Protein AF-0000000078971387 (afdb_homodimer)

pLDDT: mean 89.37, std 12.26, range [44.34, 98.5]

Structure (mmCIF, N/CA/C/O backbone):
data_AF-0000000078971387-model_v1
#
loop_
_entity.id
_entity.type
_entity.pdbx_description
1 polymer 'Uncharacterized protein'
#
loop_
_atom_site.group_PDB
_atom_site.id
_atom_site.type_symbol
_atom_site.label_atom_id
_atom_site.label_alt_id
_atom_site.label_comp_id
_atom_site.label_asym_id
_atom_site.label_entity_id
_atom_site.label_seq_id
_atom_site.pdbx_PDB_ins_code
_atom_site.Cartn_x
_atom_site.Cartn_y
_atom_site.Cartn_z
_atom_site.occupancy
_atom_site.B_iso_or_equiv
_atom_site.auth_seq_id
_atom_site.auth_comp_id
_atom_site.auth_asym_id
_atom_si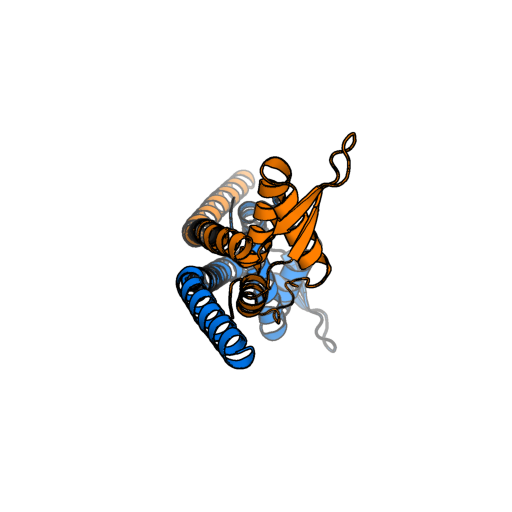te.auth_atom_id
_atom_site.pdbx_PDB_model_num
ATOM 1 N N . MET A 1 1 ? 6.883 -10.297 6.973 1 44.88 1 MET A N 1
ATOM 2 C CA . MET A 1 1 ? 5.781 -10.766 6.141 1 44.88 1 MET A CA 1
ATOM 3 C C . MET A 1 1 ? 5.605 -9.867 4.918 1 44.88 1 MET A C 1
ATOM 5 O O . MET A 1 1 ? 5.848 -8.664 4.984 1 44.88 1 MET A O 1
ATOM 9 N N . SER A 1 2 ? 5.648 -10.336 3.574 1 58.53 2 SER A N 1
ATOM 10 C CA . SER A 1 2 ? 5.645 -9.758 2.234 1 58.53 2 SER A CA 1
ATOM 11 C C . SER A 1 2 ? 4.484 -8.789 2.053 1 58.53 2 SER A C 1
ATOM 13 O O . SER A 1 2 ? 3.564 -8.75 2.875 1 58.53 2 SER A O 1
ATOM 15 N N . ALA A 1 3 ? 4.68 -7.828 1.188 1 72.56 3 ALA A N 1
ATOM 16 C CA . ALA A 1 3 ? 3.855 -6.766 0.617 1 72.56 3 ALA A CA 1
ATOM 17 C C . ALA A 1 3 ? 2.623 -7.34 -0.074 1 72.56 3 ALA A C 1
ATOM 19 O O . ALA A 1 3 ? 2.588 -7.457 -1.302 1 72.56 3 ALA A O 1
ATOM 20 N N . PRO A 1 4 ? 1.679 -7.848 0.88 1 86.94 4 PRO A N 1
ATOM 21 C CA . PRO A 1 4 ? 0.501 -8.469 0.268 1 86.94 4 PRO A CA 1
ATOM 22 C C . PRO A 1 4 ? -0.172 -7.562 -0.763 1 86.94 4 PRO A C 1
ATOM 24 O O . PRO A 1 4 ? -0.767 -8.055 -1.726 1 86.94 4 PRO A O 1
ATOM 27 N N . LYS A 1 5 ? 0.019 -6.328 -0.578 1 88.31 5 LYS A N 1
ATOM 28 C CA . LYS A 1 5 ? -0.627 -5.406 -1.508 1 88.31 5 LYS A CA 1
ATOM 29 C C . LYS A 1 5 ? -0.087 -5.59 -2.924 1 88.31 5 LYS A C 1
ATOM 31 O O . LYS A 1 5 ? -0.856 -5.637 -3.887 1 88.31 5 LYS A O 1
ATOM 36 N N . ALA A 1 6 ? 1.262 -5.66 -3.055 1 94.06 6 ALA A N 1
ATOM 37 C CA . ALA A 1 6 ? 1.873 -5.848 -4.367 1 94.06 6 ALA A CA 1
ATOM 38 C C . ALA A 1 6 ? 1.435 -7.168 -4.996 1 94.06 6 ALA A C 1
ATOM 40 O O . ALA A 1 6 ? 1.208 -7.242 -6.207 1 94.06 6 ALA A O 1
ATOM 41 N N . THR A 1 7 ? 1.271 -8.195 -4.227 1 95.69 7 THR A N 1
ATOM 42 C CA . THR A 1 7 ? 0.865 -9.508 -4.719 1 95.69 7 THR A CA 1
ATOM 43 C C . THR A 1 7 ? -0.578 -9.477 -5.211 1 95.69 7 THR A C 1
ATOM 45 O O . THR A 1 7 ? -0.877 -9.984 -6.297 1 95.69 7 THR A O 1
ATOM 48 N N . ILE A 1 8 ? -1.467 -8.852 -4.461 1 95 8 ILE A N 1
ATOM 49 C CA . ILE A 1 8 ? -2.871 -8.773 -4.848 1 95 8 ILE A CA 1
ATOM 50 C C . ILE A 1 8 ? -3.012 -7.977 -6.141 1 95 8 ILE A C 1
ATOM 52 O O . ILE A 1 8 ? -3.752 -8.367 -7.043 1 95 8 ILE A O 1
ATOM 56 N N . LYS A 1 9 ? -2.289 -6.898 -6.176 1 95.25 9 LYS A N 1
ATOM 57 C CA . LYS A 1 9 ? -2.297 -6.125 -7.414 1 95.25 9 LYS A CA 1
ATOM 58 C C . LYS A 1 9 ? -1.772 -6.953 -8.586 1 95.25 9 LYS A C 1
ATOM 60 O O . LYS A 1 9 ? -2.305 -6.879 -9.695 1 95.25 9 LYS A O 1
ATOM 65 N N . ALA A 1 10 ? -0.765 -7.707 -8.375 1 97.81 10 ALA A N 1
ATOM 66 C CA . ALA A 1 10 ? -0.197 -8.562 -9.414 1 97.81 10 ALA A CA 1
ATOM 67 C C . ALA A 1 10 ? -1.201 -9.625 -9.859 1 97.81 10 ALA A C 1
ATOM 69 O O . ALA A 1 10 ? -1.323 -9.906 -11.055 1 97.81 10 ALA A O 1
ATOM 70 N N . ILE A 1 11 ? -1.922 -10.203 -8.914 1 97.75 11 ILE A N 1
ATOM 71 C CA . ILE A 1 11 ? -2.922 -11.219 -9.227 1 97.75 11 ILE A CA 1
ATOM 72 C C . ILE A 1 11 ? -4.012 -10.609 -10.109 1 97.75 11 ILE A C 1
ATOM 74 O O . ILE A 1 11 ? -4.359 -11.172 -11.148 1 97.75 11 ILE A O 1
ATOM 78 N N . LYS A 1 12 ? -4.484 -9.469 -9.734 1 97.38 12 LYS A N 1
ATOM 79 C CA . LYS A 1 12 ? -5.555 -8.82 -10.484 1 97.38 12 LYS A CA 1
ATOM 80 C C . LYS A 1 12 ? -5.086 -8.43 -11.883 1 97.38 12 LYS A C 1
ATOM 82 O O . LYS A 1 12 ? -5.824 -8.586 -12.859 1 97.38 12 LYS A O 1
ATOM 87 N N . THR A 1 13 ? -3.906 -7.891 -11.992 1 98.19 13 THR A N 1
ATOM 88 C CA . THR A 1 13 ? -3.338 -7.539 -13.289 1 98.19 13 THR A CA 1
ATOM 89 C C . THR A 1 13 ? -3.158 -8.781 -14.156 1 98.19 13 THR A C 1
ATOM 91 O O . THR A 1 13 ? -3.445 -8.758 -15.352 1 98.19 13 THR A O 1
ATOM 94 N N . THR A 1 14 ? -2.67 -9.891 -13.562 1 98.44 14 THR A N 1
ATOM 95 C CA . THR A 1 14 ? -2.514 -11.148 -14.273 1 98.44 14 THR A CA 1
ATOM 96 C C . THR A 1 14 ? -3.859 -11.648 -14.789 1 98.44 14 THR A C 1
ATOM 98 O O . THR A 1 14 ? -3.971 -12.062 -15.945 1 98.44 14 THR A O 1
ATOM 101 N N . LEU A 1 15 ? -4.898 -11.555 -13.961 1 98.31 15 LEU A N 1
ATOM 102 C CA . LEU A 1 15 ? -6.242 -11.953 -14.367 1 98.31 15 LEU A CA 1
ATOM 103 C C . LEU A 1 15 ? -6.711 -11.133 -15.57 1 98.31 15 LEU A C 1
ATOM 105 O O . LEU A 1 15 ? -7.23 -11.688 -16.531 1 98.31 15 LEU A O 1
ATOM 109 N N . ASN A 1 16 ? -6.469 -9.891 -15.5 1 97.88 16 ASN A N 1
ATOM 110 C CA . ASN A 1 16 ? -6.875 -9.016 -16.594 1 97.88 16 ASN A CA 1
ATOM 111 C C . ASN A 1 16 ? -6.133 -9.352 -17.875 1 97.88 16 ASN A C 1
ATOM 113 O O . ASN A 1 16 ? -6.746 -9.438 -18.953 1 97.88 16 ASN A O 1
ATOM 117 N N . TYR A 1 17 ? -4.812 -9.547 -17.75 1 97.44 17 TYR A N 1
ATOM 118 C CA . TYR A 1 17 ? -3.994 -9.891 -18.906 1 97.44 17 TYR A CA 1
ATOM 119 C C . TYR A 1 17 ? -4.418 -11.227 -19.5 1 97.44 17 TYR A C 1
ATOM 121 O O . TYR A 1 17 ? -4.594 -11.352 -20.703 1 97.44 17 TYR A O 1
ATOM 129 N N . LEU A 1 18 ? -4.676 -12.227 -18.719 1 96.5 18 LEU A N 1
ATOM 130 C CA . LEU A 1 18 ? -5.012 -13.578 -19.156 1 96.5 18 LEU A CA 1
ATOM 131 C C . LEU A 1 18 ? -6.406 -13.609 -19.781 1 96.5 18 LEU A C 1
ATOM 133 O O . LEU A 1 18 ? -6.676 -14.422 -20.672 1 96.5 18 LEU A O 1
ATOM 137 N N . SER A 1 19 ? -7.324 -12.766 -19.25 1 96.12 19 SER A N 1
ATOM 138 C CA . SER A 1 19 ? -8.672 -12.727 -19.812 1 96.12 19 SER A CA 1
ATOM 139 C C . SER A 1 19 ? -8.648 -12.406 -21.297 1 96.12 19 SER A C 1
ATOM 141 O O . SER A 1 19 ? -9.555 -12.805 -22.031 1 96.12 19 SER A O 1
ATOM 143 N N . GLU A 1 20 ? -7.602 -11.727 -21.75 1 94.69 20 GLU A N 1
ATOM 144 C CA . GLU A 1 20 ? -7.473 -11.32 -23.141 1 94.69 20 GLU A CA 1
ATOM 145 C C . GLU A 1 20 ? -6.586 -12.289 -23.922 1 94.69 20 GLU A C 1
ATOM 147 O O . GLU A 1 20 ? -6.793 -12.508 -25.109 1 94.69 20 GLU A O 1
ATOM 152 N N . THR A 1 21 ? -5.605 -12.898 -23.312 1 95.12 21 THR A N 1
ATOM 153 C CA . THR A 1 21 ? -4.543 -13.57 -24.047 1 95.12 21 THR A CA 1
ATOM 154 C C . THR A 1 21 ? -4.648 -15.086 -23.891 1 95.12 21 THR A C 1
ATOM 156 O O . THR A 1 21 ? -4.16 -15.836 -24.734 1 95.12 21 THR A O 1
ATOM 159 N N . ASN A 1 22 ? -5.242 -15.531 -22.734 1 93.31 22 ASN A N 1
ATOM 160 C CA . ASN A 1 22 ? -5.301 -16.969 -22.453 1 93.31 22 ASN A CA 1
ATOM 161 C C . ASN A 1 22 ? -6.484 -17.312 -21.547 1 93.31 22 ASN A C 1
ATOM 163 O O . ASN A 1 22 ? -6.34 -17.391 -20.328 1 93.31 22 ASN A O 1
ATOM 167 N N . GLY A 1 23 ? -7.547 -17.641 -22.141 1 92 23 GLY A N 1
ATOM 168 C CA . GLY A 1 23 ? -8.789 -17.906 -21.438 1 92 23 GLY A CA 1
ATOM 169 C C . GLY A 1 23 ? -8.688 -19.062 -20.453 1 92 23 GLY A C 1
ATOM 170 O O . GLY A 1 23 ? -9.25 -19.016 -19.359 1 92 23 GLY A O 1
ATOM 171 N N . GLU A 1 24 ? -8.008 -20.094 -20.828 1 91.44 24 GLU A N 1
ATOM 172 C CA . GLU A 1 24 ? -7.867 -21.266 -19.984 1 91.44 24 GLU A CA 1
ATOM 173 C C . GLU A 1 24 ? -7.164 -20.922 -18.672 1 91.44 24 GLU A C 1
ATOM 175 O O . GLU A 1 24 ? -7.656 -21.25 -17.594 1 91.44 24 GLU A O 1
ATOM 180 N N . LEU A 1 25 ? -6.008 -20.234 -18.812 1 94.62 25 LEU A N 1
ATOM 181 C CA . LEU A 1 25 ? -5.27 -19.844 -17.609 1 94.62 25 LEU A CA 1
ATOM 182 C C . LEU A 1 25 ? -6.055 -18.812 -16.812 1 94.62 25 LEU A C 1
ATOM 184 O O . LEU A 1 25 ? -5.98 -18.797 -15.578 1 94.62 25 LEU A O 1
ATOM 188 N N . HIS A 1 26 ? -6.812 -17.984 -17.562 1 96 26 HIS A N 1
ATOM 189 C CA . HIS A 1 26 ? -7.664 -17.031 -16.859 1 96 26 HIS A CA 1
ATOM 190 C C . HIS A 1 26 ? -8.672 -17.734 -15.961 1 96 26 HIS A C 1
ATOM 192 O O . HIS A 1 26 ? -8.805 -17.406 -14.781 1 96 26 HIS A O 1
ATOM 198 N N . PHE A 1 27 ? -9.312 -18.719 -16.516 1 93.38 27 PHE A N 1
ATOM 199 C CA . PHE A 1 27 ? -10.328 -19.438 -15.773 1 93.38 27 PHE A CA 1
ATOM 200 C C . PHE A 1 27 ? -9.711 -20.203 -14.609 1 93.38 27 PHE A C 1
ATOM 202 O O . PHE A 1 27 ? -10.258 -20.219 -13.508 1 93.38 27 PHE A O 1
ATOM 209 N N . PHE A 1 28 ? -8.617 -20.844 -14.852 1 95.69 28 PHE A N 1
ATOM 210 C CA . PHE A 1 28 ? -7.918 -21.562 -13.797 1 95.69 28 PHE A CA 1
ATOM 211 C C . PHE A 1 28 ? -7.609 -20.656 -12.617 1 95.69 28 PHE A C 1
ATOM 213 O O . PHE A 1 28 ? -7.965 -20.953 -11.477 1 95.69 28 PHE A O 1
ATOM 220 N N . LEU A 1 29 ? -6.926 -19.5 -12.922 1 97.25 29 LEU A N 1
ATOM 221 C CA . LEU A 1 29 ? -6.531 -18.578 -11.859 1 97.25 29 LEU A CA 1
ATOM 222 C C . LEU A 1 29 ? -7.758 -17.969 -11.172 1 97.25 29 LEU A C 1
ATOM 224 O O . LEU A 1 29 ? -7.77 -17.797 -9.953 1 97.25 29 LEU A O 1
ATOM 228 N N . HIS A 1 30 ? -8.734 -17.609 -11.984 1 96.44 30 HIS A N 1
ATOM 229 C CA . HIS A 1 30 ? -9.953 -17.031 -11.438 1 96.44 30 HIS A CA 1
ATOM 230 C C . HIS A 1 30 ? -10.594 -17.969 -10.406 1 96.44 30 HIS A C 1
ATOM 232 O O . HIS A 1 30 ? -10.953 -17.531 -9.312 1 96.44 30 HIS A O 1
ATOM 238 N N . ASN A 1 31 ? -10.719 -19.219 -10.758 1 95 31 ASN A N 1
ATOM 239 C CA . ASN A 1 31 ? -11.297 -20.188 -9.844 1 95 31 ASN A CA 1
ATOM 240 C C . ASN A 1 31 ? -10.422 -20.391 -8.609 1 95 31 ASN A C 1
ATOM 242 O O . ASN A 1 31 ? -10.93 -20.469 -7.492 1 95 31 ASN A O 1
ATOM 246 N N . TYR A 1 32 ? -9.141 -20.516 -8.844 1 96.62 32 TYR A N 1
ATOM 247 C CA . TYR A 1 32 ? -8.227 -20.703 -7.723 1 96.62 32 TYR A CA 1
ATOM 248 C C . TYR A 1 32 ? -8.344 -19.531 -6.738 1 96.62 32 TYR A C 1
ATOM 250 O O . TYR A 1 32 ? -8.383 -19.75 -5.523 1 96.62 32 TYR A O 1
ATOM 258 N N . TRP A 1 33 ? -8.391 -18.312 -7.277 1 96 33 TRP A N 1
ATOM 259 C CA . TRP A 1 33 ? -8.484 -17.109 -6.465 1 96 33 TRP A CA 1
ATOM 260 C C . TRP A 1 33 ? -9.805 -17.062 -5.699 1 96 33 TRP A C 1
ATOM 262 O O . TRP A 1 33 ? -9.828 -16.719 -4.52 1 96 33 TRP A O 1
ATOM 272 N N . ALA A 1 34 ? -10.883 -17.422 -6.301 1 95.88 34 ALA A N 1
ATOM 273 C CA . ALA A 1 34 ? -12.203 -17.453 -5.676 1 95.88 34 ALA A CA 1
ATOM 274 C C . ALA A 1 34 ? -12.227 -18.438 -4.512 1 95.88 34 ALA A C 1
ATOM 276 O O . ALA A 1 34 ? -12.828 -18.156 -3.469 1 95.88 34 ALA A O 1
ATOM 277 N N . GLU A 1 35 ? -11.562 -19.562 -4.66 1 95.38 35 GLU A N 1
ATOM 278 C CA . GLU A 1 35 ? -11.578 -20.625 -3.662 1 95.38 35 GLU A CA 1
ATOM 279 C C . GLU A 1 35 ? -10.555 -20.359 -2.559 1 95.38 35 GLU A C 1
ATOM 281 O O . GLU A 1 35 ? -10.695 -20.859 -1.445 1 95.38 35 GLU A O 1
ATOM 286 N N . ASN A 1 36 ? -9.477 -19.609 -2.91 1 93.88 36 ASN A N 1
ATOM 287 C CA . ASN A 1 36 ? -8.398 -19.312 -1.972 1 93.88 36 ASN A CA 1
ATOM 288 C C . ASN A 1 36 ? -8.102 -17.812 -1.905 1 93.88 36 ASN A C 1
ATOM 290 O O . ASN A 1 36 ? -7.004 -17.391 -2.256 1 93.88 36 ASN A O 1
ATOM 294 N N . PRO A 1 37 ? -8.969 -17 -1.385 1 91.81 37 PRO A N 1
ATOM 295 C CA . PRO A 1 37 ? -8.766 -15.555 -1.417 1 91.81 37 PRO A CA 1
ATOM 296 C C . PRO A 1 37 ? -7.637 -15.094 -0.503 1 91.81 37 PRO A C 1
ATOM 298 O O . PRO A 1 37 ? -7.445 -15.656 0.579 1 91.81 37 PRO A O 1
ATOM 301 N N . LEU A 1 38 ? -6.859 -14.141 -1.025 1 88.44 38 LEU A N 1
ATOM 302 C CA . LEU A 1 38 ? -5.871 -13.445 -0.206 1 88.44 38 LEU A CA 1
ATOM 303 C C . LEU A 1 38 ? -6.473 -12.18 0.411 1 88.44 38 LEU A C 1
ATOM 305 O O . LEU A 1 38 ? -6.984 -11.32 -0.304 1 88.44 38 LEU A O 1
ATOM 309 N N . VAL A 1 39 ? -6.492 -12.094 1.716 1 76.94 39 VAL A N 1
ATOM 310 C CA . VAL A 1 39 ? -7.082 -10.922 2.359 1 76.94 39 VAL A CA 1
ATOM 311 C C . VAL A 1 39 ? -5.98 -10.023 2.906 1 76.94 39 VAL A C 1
ATOM 313 O O . VAL A 1 39 ? -4.941 -10.508 3.359 1 76.94 39 VAL A O 1
ATOM 316 N N . MET A 1 40 ? -6.129 -8.688 2.742 1 70.44 40 MET A N 1
ATOM 317 C CA . MET A 1 40 ? -5.168 -7.664 3.141 1 70.44 40 MET A CA 1
ATOM 318 C C . MET A 1 40 ? -5.07 -7.57 4.66 1 70.44 40 MET A C 1
ATOM 320 O O . MET A 1 40 ? -4.234 -6.836 5.188 1 70.44 40 MET A O 1
ATOM 324 N N . ASP A 1 41 ? -5.898 -8.266 5.348 1 56.94 41 ASP A N 1
ATOM 325 C CA . ASP A 1 41 ? -5.996 -7.965 6.773 1 56.94 41 ASP A CA 1
ATOM 326 C C . ASP A 1 41 ? -4.754 -8.438 7.523 1 56.94 41 ASP A C 1
ATOM 328 O O . ASP A 1 41 ? -4.703 -8.367 8.75 1 56.94 41 ASP A O 1
ATOM 332 N N . GLY A 1 42 ? -3.637 -8.609 6.957 1 58.47 42 GLY A N 1
ATOM 333 C CA . GLY A 1 42 ? -2.402 -8.758 7.715 1 58.47 42 GLY A CA 1
ATOM 334 C C . GLY A 1 42 ? -1.946 -10.195 7.832 1 58.47 42 GLY A C 1
ATOM 335 O O . GLY A 1 42 ? -0.785 -10.461 8.148 1 58.47 42 GLY A O 1
ATOM 336 N N . ASN A 1 43 ? -2.895 -11.109 7.875 1 55.72 43 ASN A N 1
ATOM 337 C CA . ASN A 1 43 ? -2.412 -12.453 8.18 1 55.72 43 ASN A CA 1
ATOM 338 C C . ASN A 1 43 ? -2.121 -13.242 6.906 1 55.72 43 ASN A C 1
ATOM 340 O O . ASN A 1 43 ? -1.697 -14.398 6.969 1 55.72 43 ASN A O 1
ATOM 344 N N . ALA A 1 44 ? -2.332 -12.461 5.898 1 65.88 44 ALA A N 1
ATOM 345 C CA . ALA A 1 44 ? -2.195 -13.289 4.707 1 65.88 44 ALA A CA 1
ATOM 346 C C . ALA A 1 44 ? -0.726 -13.523 4.367 1 65.88 44 ALA A C 1
ATOM 348 O O . ALA A 1 44 ? 0.068 -12.578 4.34 1 65.88 44 ALA A O 1
ATOM 349 N N . ASP A 1 45 ? -0.378 -14.75 4.352 1 88.12 45 ASP A N 1
ATOM 350 C CA . ASP A 1 45 ? 0.946 -15.133 3.871 1 88.12 45 ASP A CA 1
ATOM 351 C C . ASP A 1 45 ? 0.948 -15.32 2.355 1 88.12 45 ASP A C 1
ATOM 353 O O . ASP A 1 45 ? 0.711 -16.422 1.858 1 88.12 45 ASP A O 1
ATOM 357 N N . ALA A 1 46 ? 1.234 -14.188 1.702 1 93.94 46 ALA A N 1
ATOM 358 C CA . ALA A 1 46 ? 1.211 -14.156 0.242 1 93.94 46 ALA A CA 1
ATOM 359 C C . ALA A 1 46 ? 2.203 -15.156 -0.343 1 93.94 46 ALA A C 1
ATOM 361 O O . ALA A 1 46 ? 1.945 -15.758 -1.39 1 93.94 46 ALA A O 1
ATOM 362 N N . ASP A 1 47 ? 3.311 -15.367 0.363 1 95.31 47 ASP A N 1
ATOM 363 C CA . ASP A 1 47 ? 4.309 -16.312 -0.13 1 95.31 47 ASP A CA 1
ATOM 364 C C . ASP A 1 47 ? 3.787 -17.75 -0.068 1 95.31 47 ASP A C 1
ATOM 366 O O . ASP A 1 47 ? 3.965 -18.516 -1.012 1 95.31 47 ASP A O 1
ATOM 370 N N . GLU A 1 48 ? 3.154 -18 1.04 1 94.62 48 GLU A N 1
ATOM 371 C CA . GLU A 1 48 ? 2.566 -19.328 1.15 1 94.62 48 GLU A CA 1
ATOM 372 C C . GLU A 1 48 ? 1.483 -19.547 0.097 1 94.62 48 GLU A C 1
ATOM 374 O O . GLU A 1 48 ? 1.358 -20.641 -0.459 1 94.62 48 GLU A O 1
ATOM 379 N N . TRP A 1 49 ? 0.661 -18.594 -0.106 1 96.38 49 TRP A N 1
ATOM 380 C CA . TRP A 1 49 ? -0.372 -18.641 -1.135 1 96.38 49 TRP A CA 1
ATOM 381 C C . TRP A 1 49 ? 0.232 -18.969 -2.496 1 96.38 49 TRP A C 1
ATOM 383 O O . TRP A 1 49 ? -0.28 -19.828 -3.217 1 96.38 49 TRP A O 1
ATOM 393 N N . LEU A 1 50 ? 1.34 -18.359 -2.83 1 97.31 50 LEU A N 1
ATOM 394 C CA . LEU A 1 50 ? 2.016 -18.578 -4.105 1 97.31 50 LEU A CA 1
ATOM 395 C C . LEU A 1 50 ? 2.635 -19.969 -4.168 1 97.31 50 LEU A C 1
ATOM 397 O O . LEU A 1 50 ? 2.613 -20.625 -5.215 1 97.31 50 LEU A O 1
ATOM 401 N N . VAL A 1 51 ? 3.225 -20.438 -3.051 1 97.31 51 VAL A N 1
ATOM 402 C CA . VAL A 1 51 ? 3.787 -21.797 -2.996 1 97.31 51 VAL A CA 1
ATOM 403 C C . VAL A 1 51 ? 2.699 -22.812 -3.301 1 97.31 51 VAL A C 1
ATOM 405 O O . VAL A 1 51 ? 2.9 -23.719 -4.113 1 97.31 51 VAL A O 1
ATOM 408 N N . ARG A 1 52 ? 1.529 -22.625 -2.725 1 96.25 52 ARG A N 1
ATOM 409 C CA . ARG A 1 52 ? 0.418 -23.547 -2.932 1 96.25 52 ARG A CA 1
ATOM 410 C C . ARG A 1 52 ? -0.07 -23.5 -4.375 1 96.25 52 ARG A C 1
ATOM 412 O O . ARG A 1 52 ? -0.329 -24.547 -4.984 1 96.25 52 ARG A O 1
ATOM 419 N N . LEU A 1 53 ? -0.173 -22.328 -4.867 1 97.38 53 LEU A N 1
ATOM 420 C CA . LEU A 1 53 ? -0.565 -22.188 -6.266 1 97.38 53 LEU A CA 1
ATOM 421 C C . LEU A 1 53 ? 0.438 -22.891 -7.184 1 97.38 53 LEU A C 1
ATOM 423 O O . LEU A 1 53 ? 0.051 -23.672 -8.055 1 97.38 53 LEU A O 1
ATOM 427 N N . ALA A 1 54 ? 1.714 -22.609 -6.977 1 97.75 54 ALA A N 1
ATOM 428 C CA . ALA A 1 54 ? 2.775 -23.125 -7.84 1 97.75 54 ALA A CA 1
ATOM 429 C C . ALA A 1 54 ? 2.871 -24.641 -7.738 1 97.75 54 ALA A C 1
ATOM 431 O O . ALA A 1 54 ? 3.242 -25.312 -8.711 1 97.75 54 ALA A O 1
ATOM 432 N N . ALA A 1 55 ? 2.477 -25.172 -6.605 1 96.38 55 ALA A N 1
ATOM 433 C CA . ALA A 1 55 ? 2.594 -26.609 -6.367 1 96.38 55 ALA A CA 1
ATOM 434 C C . ALA A 1 55 ? 1.326 -27.344 -6.793 1 96.38 55 ALA A C 1
ATOM 436 O O . ALA A 1 55 ? 1.275 -28.578 -6.762 1 96.38 55 ALA A O 1
ATOM 437 N N . THR A 1 56 ? 0.341 -26.578 -7.078 1 94.12 56 THR A N 1
ATOM 438 C CA . THR A 1 56 ? -0.901 -27.203 -7.516 1 94.12 56 THR A CA 1
ATOM 439 C C . THR A 1 56 ? -0.669 -28.047 -8.766 1 94.12 56 THR A C 1
ATOM 441 O O . THR A 1 56 ? -0.054 -27.594 -9.727 1 94.12 56 THR A O 1
ATOM 444 N N . PRO A 1 57 ? -1.146 -29.312 -8.781 1 90.25 57 PRO A N 1
ATOM 445 C CA . PRO A 1 57 ? -0.966 -30.172 -9.961 1 90.25 57 PRO A CA 1
ATOM 446 C C . PRO A 1 57 ? -1.789 -29.703 -11.156 1 90.25 57 PRO A C 1
ATOM 448 O O . PRO A 1 57 ? -2.623 -28.797 -11.023 1 90.25 57 PRO A O 1
ATOM 451 N N . TRP A 1 58 ? -1.49 -30.25 -12.281 1 90.12 58 TRP A N 1
ATOM 452 C CA . TRP A 1 58 ? -2.283 -29.984 -13.469 1 90.12 58 TRP A CA 1
ATOM 453 C C . TRP A 1 58 ? -3.771 -30.156 -13.195 1 90.12 58 TRP A C 1
ATOM 455 O O . TRP A 1 58 ? -4.168 -31.109 -12.508 1 90.12 58 TRP A O 1
ATOM 465 N N . THR A 1 59 ? -4.5 -29.219 -13.633 1 90 59 THR A N 1
ATOM 466 C CA . THR A 1 59 ? -5.945 -29.25 -13.445 1 90 59 THR A CA 1
ATOM 467 C C . THR A 1 59 ? -6.668 -29.109 -14.789 1 90 59 THR A C 1
ATOM 469 O O . THR A 1 59 ? -6.273 -28.312 -15.633 1 90 59 THR A O 1
ATOM 472 N N . LYS A 1 60 ? -7.676 -29.969 -15.008 1 90.19 60 LYS A N 1
ATOM 473 C CA . LYS A 1 60 ? -8.484 -29.906 -16.219 1 90.19 60 LYS A CA 1
ATOM 474 C C . LYS A 1 60 ? -9.336 -28.641 -16.25 1 90.19 60 LYS A C 1
ATOM 476 O O . LYS A 1 60 ? -9.969 -28.297 -15.242 1 90.19 60 LYS A O 1
ATOM 481 N N . VAL A 1 61 ? -9.18 -27.906 -17.344 1 90.38 61 VAL A N 1
ATOM 482 C CA . VAL A 1 61 ? -9.992 -26.703 -17.516 1 90.38 61 VAL A CA 1
ATOM 483 C C . VAL A 1 61 ? -10.828 -26.828 -18.797 1 90.38 61 VAL A C 1
ATOM 485 O O . VAL A 1 61 ? -10.328 -27.266 -19.828 1 90.38 61 VAL A O 1
ATOM 488 N N . GLN A 1 62 ? -12.117 -26.672 -18.656 1 83.38 62 GLN A N 1
ATOM 489 C CA . GLN A 1 62 ? -13.016 -26.734 -19.797 1 83.38 62 GLN A CA 1
ATOM 490 C C . GLN A 1 62 ? -13.203 -25.344 -20.422 1 83.38 62 GLN A C 1
ATOM 492 O O . GLN A 1 62 ? -13.508 -24.375 -19.703 1 83.38 62 GLN A O 1
ATOM 497 N N . SER A 1 63 ? -12.742 -25.266 -21.594 1 75.69 63 SER A N 1
ATOM 498 C CA . SER A 1 63 ? -12.977 -24.016 -22.312 1 75.69 63 SER A CA 1
ATOM 499 C C . SER A 1 63 ? -14.25 -24.078 -23.141 1 75.69 63 SER A C 1
ATOM 501 O O . SER A 1 63 ? -14.578 -25.141 -23.688 1 75.69 63 SER A O 1
ATOM 503 N N . LEU A 1 64 ? -15.094 -23.156 -22.875 1 67.62 64 LEU A N 1
ATOM 504 C CA . LEU A 1 64 ? -16.344 -23.141 -23.625 1 67.62 64 LEU A CA 1
ATOM 505 C C . LEU A 1 64 ? -16.25 -22.188 -24.812 1 67.62 64 LEU A C 1
ATOM 507 O O . LEU A 1 64 ? -16.031 -20.984 -24.625 1 67.62 64 LEU A O 1
ATOM 511 N N . ALA A 1 65 ? -15.711 -22.766 -25.812 1 61.91 65 ALA A N 1
ATOM 512 C CA . ALA A 1 65 ? -15.945 -21.891 -26.969 1 61.91 65 ALA A CA 1
ATOM 513 C C . ALA A 1 65 ? -17.422 -21.859 -27.344 1 61.91 65 ALA A C 1
ATOM 515 O O . ALA A 1 65 ? -18.078 -22.906 -27.375 1 61.91 65 ALA A O 1
ATOM 516 N N . ARG A 1 66 ? -18.141 -20.641 -27.156 1 62.59 66 ARG A N 1
ATOM 517 C CA . ARG A 1 66 ? -19.578 -20.453 -27.344 1 62.59 66 ARG A CA 1
ATOM 518 C C . ARG A 1 66 ? -20.125 -21.422 -28.391 1 62.59 66 ARG A C 1
ATOM 520 O O . ARG A 1 66 ? -21.141 -22.062 -28.156 1 62.59 66 ARG A O 1
ATOM 527 N N . HIS A 1 67 ? -19.641 -21.422 -29.5 1 67.06 67 HIS A N 1
ATOM 528 C CA . HIS A 1 67 ? -20.266 -22.172 -30.578 1 67.06 67 HIS A CA 1
ATOM 529 C C . HIS A 1 67 ? -19.562 -23.5 -30.812 1 67.06 67 HIS A C 1
ATOM 531 O O . HIS A 1 67 ? -19.984 -24.281 -31.656 1 67.06 67 HIS A O 1
ATOM 537 N N . LEU A 1 68 ? -18.672 -23.781 -29.938 1 65 68 LEU A N 1
ATOM 538 C CA . LEU A 1 68 ? -17.906 -25.016 -30.156 1 65 68 LEU A CA 1
ATOM 539 C C . LEU A 1 68 ? -18.062 -25.969 -28.969 1 65 68 LEU A C 1
ATOM 541 O O . LEU A 1 68 ? -18.453 -25.531 -27.875 1 65 68 LEU A O 1
ATOM 545 N N . GLN A 1 69 ? -17.969 -27.266 -29.141 1 73.31 69 GLN A N 1
ATOM 546 C CA . GLN A 1 69 ? -17.922 -28.266 -28.094 1 73.31 69 GLN A CA 1
ATOM 547 C C . GLN A 1 69 ? -16.844 -27.922 -27.047 1 73.31 69 GLN A C 1
ATOM 549 O O . GLN A 1 69 ? -15.805 -27.375 -27.391 1 73.31 69 GLN A O 1
ATOM 554 N N . PRO A 1 70 ? -17.219 -28.125 -25.812 1 72.38 70 PRO A N 1
ATOM 555 C CA . PRO A 1 70 ? -16.234 -27.859 -24.781 1 72.38 70 PRO A CA 1
ATOM 556 C C . PRO A 1 70 ? -14.914 -28.594 -25.031 1 72.38 70 PRO A C 1
ATOM 558 O O . PRO A 1 70 ? -14.914 -29.766 -25.422 1 72.38 70 PRO A O 1
ATOM 561 N N . LEU A 1 71 ? -13.898 -27.891 -25.141 1 80.38 71 LEU A N 1
ATOM 562 C CA . LEU A 1 71 ? -12.562 -28.484 -25.25 1 80.38 71 LEU A CA 1
ATOM 563 C C . LEU A 1 71 ? -11.883 -28.516 -23.891 1 80.38 71 LEU A C 1
ATOM 565 O O . LEU A 1 71 ? -11.961 -27.562 -23.109 1 80.38 71 LEU A O 1
ATOM 569 N N . SER A 1 72 ? -11.516 -29.703 -23.547 1 86.69 72 SER A N 1
ATOM 570 C CA . SER A 1 72 ? -10.773 -29.875 -22.297 1 86.69 72 SER A CA 1
ATOM 571 C C . SER A 1 72 ? -9.281 -29.656 -22.5 1 86.69 72 SER A C 1
ATOM 573 O O . SER A 1 72 ? -8.719 -30.109 -23.5 1 86.69 72 SER A O 1
ATOM 575 N N . SER A 1 73 ? -8.797 -28.734 -21.719 1 88.88 73 SER A N 1
ATOM 576 C CA . SER A 1 73 ? -7.348 -28.531 -21.719 1 88.88 73 SER A CA 1
ATOM 577 C C . SER A 1 73 ? -6.797 -28.578 -20.297 1 88.88 73 SER A C 1
ATOM 579 O O . SER A 1 73 ? -7.555 -28.734 -19.328 1 88.88 73 SER A O 1
ATOM 581 N N . MET A 1 74 ? -5.453 -28.656 -20.219 1 91.56 74 MET A N 1
ATOM 582 C CA . MET A 1 74 ? -4.82 -28.719 -18.906 1 91.56 74 MET A CA 1
ATOM 583 C C . MET A 1 74 ? -4.121 -27.391 -18.578 1 91.56 74 MET A C 1
ATOM 585 O O . MET A 1 74 ? -3.539 -26.766 -19.453 1 91.56 74 MET A O 1
ATOM 589 N N . ALA A 1 75 ? -4.301 -26.953 -17.375 1 93.25 75 ALA A N 1
ATOM 590 C CA . ALA A 1 75 ? -3.623 -25.766 -16.875 1 93.25 75 ALA A CA 1
ATOM 591 C C . ALA A 1 75 ? -2.77 -26.094 -15.648 1 93.25 75 ALA A C 1
ATOM 593 O O . ALA A 1 75 ? -3.127 -26.969 -14.852 1 93.25 75 ALA A O 1
ATOM 594 N N . ARG A 1 76 ? -1.688 -25.391 -15.539 1 92.5 76 ARG A N 1
ATOM 595 C CA . ARG A 1 76 ? -0.771 -25.625 -14.43 1 92.5 76 ARG A CA 1
ATOM 596 C C . ARG A 1 76 ? -0.617 -24.375 -13.57 1 92.5 76 ARG A C 1
ATOM 598 O O . ARG A 1 76 ? -0.371 -23.297 -14.094 1 92.5 76 ARG A O 1
ATOM 605 N N . GLY A 1 77 ? -0.574 -24.578 -12.273 1 96.06 77 GLY A N 1
ATOM 606 C CA . GLY A 1 77 ? -0.475 -23.484 -11.32 1 96.06 77 GLY A CA 1
ATOM 607 C C . GLY A 1 77 ? 0.869 -22.781 -11.352 1 96.06 77 GLY A C 1
ATOM 608 O O . GLY A 1 77 ? 0.945 -21.562 -11.156 1 96.06 77 GLY A O 1
ATOM 609 N N . ARG A 1 78 ? 1.89 -23.562 -11.68 1 95.94 78 ARG A N 1
ATOM 610 C CA . ARG A 1 78 ? 3.244 -23.016 -11.695 1 95.94 78 ARG A CA 1
ATOM 611 C C . ARG A 1 78 ? 3.375 -21.906 -12.727 1 95.94 78 ARG A C 1
ATOM 613 O O . ARG A 1 78 ? 4.07 -20.906 -12.492 1 95.94 78 ARG A O 1
ATOM 620 N N . GLU A 1 79 ? 2.758 -22.047 -13.836 1 95.81 79 GLU A N 1
ATOM 621 C CA . GLU A 1 79 ? 2.844 -21.047 -14.891 1 95.81 79 GLU A CA 1
ATOM 622 C C . GLU A 1 79 ? 2.23 -19.719 -14.445 1 95.81 79 GLU A C 1
ATOM 624 O O . GLU A 1 79 ? 2.799 -18.656 -14.688 1 95.81 79 GLU A O 1
ATOM 629 N N . VAL A 1 80 ? 1.146 -19.781 -13.891 1 97.31 80 VAL A N 1
ATOM 630 C CA . VAL A 1 80 ? 0.438 -18.594 -13.445 1 97.31 80 VAL A CA 1
ATOM 631 C C . VAL A 1 80 ? 1.201 -17.938 -12.289 1 97.31 80 VAL A C 1
ATOM 633 O O . VAL A 1 80 ? 1.337 -16.719 -12.234 1 97.31 80 VAL A O 1
ATOM 636 N N . ALA A 1 81 ? 1.704 -18.797 -11.375 1 98.38 81 ALA A N 1
ATOM 637 C CA . ALA A 1 81 ? 2.479 -18.281 -10.242 1 98.38 81 ALA A CA 1
ATOM 638 C C . ALA A 1 81 ? 3.715 -17.531 -10.719 1 98.38 81 ALA A C 1
ATOM 640 O O . ALA A 1 81 ? 4.051 -16.469 -10.18 1 98.38 81 ALA A O 1
ATOM 641 N N . ASP A 1 82 ? 4.328 -18.062 -11.711 1 98 82 ASP A N 1
ATOM 642 C CA . ASP A 1 82 ? 5.516 -17.422 -12.258 1 98 82 ASP A CA 1
ATOM 643 C C . ASP A 1 82 ? 5.184 -16.031 -12.781 1 98 82 ASP A C 1
ATOM 645 O O . ASP A 1 82 ? 5.953 -15.086 -12.578 1 98 82 ASP A O 1
ATOM 649 N N . ARG A 1 83 ? 4.082 -15.93 -13.461 1 98.06 83 ARG A N 1
ATOM 650 C CA . ARG A 1 83 ? 3.668 -14.641 -14 1 98.06 83 ARG A CA 1
ATOM 651 C C . ARG A 1 83 ? 3.379 -13.648 -12.883 1 98.06 83 ARG A C 1
ATOM 653 O O . ARG A 1 83 ? 3.773 -12.484 -12.969 1 98.06 83 ARG A O 1
ATOM 660 N N . ILE A 1 84 ? 2.723 -14.133 -11.867 1 98.5 84 ILE A N 1
ATOM 661 C CA . ILE A 1 84 ? 2.389 -13.273 -10.742 1 98.5 84 ILE A CA 1
ATOM 662 C C . ILE A 1 84 ? 3.67 -12.82 -10.039 1 98.5 84 ILE A C 1
ATOM 664 O O . ILE A 1 84 ? 3.811 -11.648 -9.68 1 98.5 84 ILE A O 1
ATOM 668 N N . MET A 1 85 ? 4.629 -13.695 -9.859 1 98.44 85 MET A N 1
ATOM 669 C CA . MET A 1 85 ? 5.879 -13.398 -9.164 1 98.44 85 MET A CA 1
ATOM 670 C C . MET A 1 85 ? 6.695 -12.367 -9.938 1 98.44 85 MET A C 1
ATOM 672 O O . MET A 1 85 ? 7.242 -11.43 -9.344 1 98.44 85 MET A O 1
ATOM 676 N N . ARG A 1 86 ? 6.727 -12.477 -11.188 1 98.25 86 ARG A N 1
ATOM 677 C CA . ARG A 1 86 ? 7.426 -11.484 -12.008 1 98.25 86 ARG A CA 1
ATOM 678 C C . ARG A 1 86 ? 6.73 -10.133 -11.938 1 98.25 86 ARG A C 1
ATOM 680 O O . ARG A 1 86 ? 7.387 -9.102 -11.773 1 98.25 86 ARG A O 1
ATOM 687 N N . LEU A 1 87 ? 5.441 -10.148 -12.047 1 98.5 87 LEU A N 1
ATOM 688 C CA . LEU A 1 87 ? 4.672 -8.906 -12.07 1 98.5 87 LEU A CA 1
ATOM 689 C C . LEU A 1 87 ? 4.727 -8.211 -10.719 1 98.5 87 LEU A C 1
ATOM 691 O O . LEU A 1 87 ? 4.793 -6.98 -10.648 1 98.5 87 LEU A O 1
ATOM 695 N N . ARG A 1 88 ? 4.699 -9.016 -9.617 1 97.94 88 ARG A N 1
ATOM 696 C CA . ARG A 1 88 ? 4.711 -8.336 -8.328 1 97.94 88 ARG A CA 1
ATOM 697 C C . ARG A 1 88 ? 6.059 -7.672 -8.07 1 97.94 88 ARG A C 1
ATOM 699 O O . ARG A 1 88 ? 6.137 -6.676 -7.344 1 97.94 88 ARG A O 1
ATOM 706 N N . GLU A 1 89 ? 7.141 -8.281 -8.641 1 97.81 89 GLU A N 1
ATOM 707 C CA . GLU A 1 89 ? 8.438 -7.617 -8.562 1 97.81 89 GLU A CA 1
ATOM 708 C C . GLU A 1 89 ? 8.406 -6.262 -9.258 1 97.81 89 GLU A C 1
ATOM 710 O O . GLU A 1 89 ? 8.914 -5.273 -8.719 1 97.81 89 GLU A O 1
ATOM 715 N N . HIS A 1 90 ? 7.809 -6.199 -10.453 1 97.94 90 HIS A N 1
ATOM 716 C CA . HIS A 1 90 ? 7.676 -4.949 -11.195 1 97.94 90 HIS A CA 1
ATOM 717 C C . HIS A 1 90 ? 6.805 -3.953 -10.438 1 97.94 90 HIS A C 1
ATOM 719 O O . HIS A 1 90 ? 7.148 -2.773 -10.328 1 97.94 90 HIS A O 1
ATOM 725 N N . ILE A 1 91 ? 5.742 -4.379 -9.922 1 97.06 91 ILE A N 1
ATOM 726 C CA . ILE A 1 91 ? 4.812 -3.537 -9.18 1 97.06 91 ILE A CA 1
ATOM 727 C C . ILE A 1 91 ? 5.5 -2.992 -7.93 1 97.06 91 ILE A C 1
ATOM 729 O O . ILE A 1 91 ? 5.367 -1.81 -7.605 1 97.06 91 ILE A O 1
ATOM 733 N N . ALA A 1 92 ? 6.242 -3.887 -7.223 1 96.75 92 ALA A N 1
ATOM 734 C CA . ALA A 1 92 ? 6.992 -3.453 -6.047 1 96.75 92 ALA A CA 1
ATOM 735 C C . ALA A 1 92 ? 7.957 -2.322 -6.395 1 96.75 92 ALA A C 1
ATOM 737 O O . ALA A 1 92 ? 8.094 -1.357 -5.641 1 96.75 92 ALA A O 1
ATOM 738 N N . LYS A 1 93 ? 8.641 -2.426 -7.516 1 97.12 93 LYS A N 1
ATOM 739 C CA . LYS A 1 93 ? 9.57 -1.39 -7.957 1 97.12 93 LYS A CA 1
ATOM 740 C C . LYS A 1 93 ? 8.844 -0.07 -8.203 1 97.12 93 LYS A C 1
ATOM 742 O O . LYS A 1 93 ? 9.336 0.995 -7.82 1 97.12 93 LYS A O 1
ATOM 747 N N . GLU A 1 94 ? 7.715 -0.146 -8.812 1 96.12 94 GLU A N 1
ATOM 748 C CA . GLU A 1 94 ? 6.922 1.055 -9.055 1 96.12 94 GLU A CA 1
ATOM 749 C C . GLU A 1 94 ? 6.453 1.687 -7.75 1 96.12 94 GLU A C 1
ATOM 751 O O . GLU A 1 94 ? 6.508 2.908 -7.59 1 96.12 94 GLU A O 1
ATOM 756 N N . MET A 1 95 ? 5.949 0.87 -6.863 1 95.44 95 MET A N 1
ATOM 757 C CA . MET A 1 95 ? 5.512 1.367 -5.562 1 95.44 95 MET A CA 1
ATOM 758 C C . MET A 1 95 ? 6.668 2.021 -4.812 1 95.44 95 MET A C 1
ATOM 760 O O . MET A 1 95 ? 6.492 3.064 -4.18 1 95.44 95 MET A O 1
ATOM 764 N N . THR A 1 96 ? 7.836 1.424 -4.859 1 96.12 96 THR A N 1
ATOM 765 C CA . THR A 1 96 ? 9.023 1.958 -4.207 1 96.12 96 THR A CA 1
ATOM 766 C C . THR A 1 96 ? 9.391 3.322 -4.781 1 96.12 96 THR A C 1
ATOM 768 O O . THR A 1 96 ? 9.781 4.23 -4.043 1 96.12 96 THR A O 1
ATOM 771 N N . GLU A 1 97 ? 9.289 3.457 -6.105 1 95.69 97 GLU A N 1
ATOM 772 C CA . GLU A 1 97 ? 9.57 4.734 -6.75 1 95.69 97 GLU A CA 1
ATOM 773 C C . GLU A 1 97 ? 8.617 5.824 -6.266 1 95.69 97 GLU A C 1
ATOM 775 O O . GLU A 1 97 ? 9.031 6.957 -6.016 1 95.69 97 GLU A O 1
ATOM 780 N N . ASP A 1 98 ? 7.41 5.477 -6.141 1 94.31 98 ASP A N 1
ATOM 781 C CA . ASP A 1 98 ? 6.426 6.434 -5.648 1 94.31 98 ASP A CA 1
ATOM 782 C C . ASP A 1 98 ? 6.742 6.859 -4.215 1 94.31 98 ASP A C 1
ATOM 784 O O . ASP A 1 98 ? 6.645 8.039 -3.879 1 94.31 98 ASP A O 1
ATOM 788 N N . LEU A 1 99 ? 7.074 5.945 -3.393 1 95.81 99 LEU A N 1
ATOM 789 C CA . LEU A 1 99 ? 7.371 6.199 -1.986 1 95.81 99 LEU A CA 1
ATOM 790 C C . LEU A 1 99 ? 8.633 7.047 -1.841 1 95.81 99 LEU A C 1
ATOM 792 O O . LEU A 1 99 ? 8.742 7.848 -0.911 1 95.81 99 LEU A O 1
ATOM 796 N N . SER A 1 100 ? 9.586 6.938 -2.752 1 95.81 100 SER A N 1
ATOM 797 C CA . SER A 1 100 ? 10.859 7.633 -2.668 1 95.81 100 SER A CA 1
ATOM 798 C C . SER A 1 100 ? 10.695 9.125 -2.914 1 95.81 100 SER A C 1
ATOM 800 O O . SER A 1 100 ? 11.602 9.914 -2.629 1 95.81 100 SER A O 1
ATOM 802 N N . ARG A 1 101 ? 9.523 9.531 -3.367 1 96.06 101 ARG A N 1
ATOM 803 C CA . ARG A 1 101 ? 9.273 10.93 -3.682 1 96.06 101 ARG A CA 1
ATOM 804 C C . ARG A 1 101 ? 8.766 11.688 -2.457 1 96.06 101 ARG A C 1
ATOM 806 O O . ARG A 1 101 ? 8.719 12.922 -2.455 1 96.06 101 ARG A O 1
ATOM 813 N N . ILE A 1 102 ? 8.469 11 -1.408 1 97 102 ILE A N 1
ATOM 814 C CA . ILE A 1 102 ? 7.766 11.586 -0.271 1 97 102 ILE A CA 1
ATOM 815 C C . ILE A 1 102 ? 8.633 12.672 0.368 1 97 102 ILE A C 1
ATOM 817 O O . ILE A 1 102 ? 8.125 13.734 0.746 1 97 102 ILE A O 1
ATOM 821 N N . ALA A 1 103 ? 9.906 12.469 0.51 1 97.06 103 ALA A N 1
ATOM 822 C CA . ALA A 1 103 ? 10.781 13.477 1.099 1 97.06 103 ALA A CA 1
ATOM 823 C C . ALA A 1 103 ? 10.75 14.766 0.284 1 97.06 103 ALA A C 1
ATOM 825 O O . ALA A 1 103 ? 10.641 15.859 0.846 1 97.06 103 ALA A O 1
ATOM 826 N N . ALA A 1 104 ? 10.875 14.602 -1.028 1 97.25 104 ALA A N 1
ATOM 827 C CA . ALA A 1 104 ? 10.805 15.766 -1.907 1 97.25 104 ALA A CA 1
ATOM 828 C C . ALA A 1 104 ? 9.422 16.406 -1.856 1 97.25 104 ALA A C 1
ATOM 830 O O . ALA A 1 104 ? 9.297 17.641 -1.888 1 97.25 104 ALA A O 1
ATOM 831 N N . ASP A 1 105 ? 8.391 15.602 -1.83 1 96.75 105 ASP A N 1
ATOM 832 C CA . ASP A 1 105 ? 7.02 16.109 -1.731 1 96.75 105 ASP A CA 1
ATOM 833 C C . ASP A 1 105 ? 6.824 16.906 -0.448 1 96.75 105 ASP A C 1
ATOM 835 O O . ASP A 1 105 ? 6.117 17.922 -0.444 1 96.75 105 ASP A O 1
ATOM 839 N N . ASN A 1 106 ? 7.441 16.422 0.651 1 97.38 106 ASN A N 1
ATOM 840 C CA . ASN A 1 106 ? 7.387 17.172 1.905 1 97.38 106 ASN A CA 1
ATOM 841 C C . ASN A 1 106 ? 7.953 18.578 1.748 1 97.38 106 ASN A C 1
ATOM 843 O O . ASN A 1 106 ? 7.383 19.547 2.268 1 97.38 106 ASN A O 1
ATOM 847 N N . THR A 1 107 ? 9.039 18.672 1.077 1 98.06 107 THR A N 1
ATOM 848 C CA . THR A 1 107 ? 9.648 19.969 0.824 1 98.06 107 THR A CA 1
ATOM 849 C C . THR A 1 107 ? 8.711 20.844 -0.007 1 98.06 107 THR A C 1
ATOM 851 O O . THR A 1 107 ? 8.555 22.031 0.274 1 98.06 107 THR A O 1
ATOM 854 N N . ASP A 1 108 ? 8.125 20.266 -1.012 1 97.44 108 ASP A N 1
ATOM 855 C CA . ASP A 1 108 ? 7.191 20.984 -1.865 1 97.44 108 ASP A CA 1
ATOM 856 C C . ASP A 1 108 ? 5.973 21.453 -1.072 1 97.44 108 ASP A C 1
ATOM 858 O O . ASP A 1 108 ? 5.488 22.562 -1.266 1 97.44 108 ASP A O 1
ATOM 862 N N . VAL A 1 109 ? 5.457 20.672 -0.235 1 97.31 109 VAL A N 1
ATOM 863 C CA . VAL A 1 109 ? 4.324 21.031 0.619 1 97.31 109 VAL A CA 1
ATOM 864 C C . VAL A 1 109 ? 4.684 22.25 1.473 1 97.31 109 VAL A C 1
ATOM 866 O O . VAL A 1 109 ? 3.902 23.203 1.569 1 97.31 109 VAL A O 1
ATOM 869 N N . LEU A 1 110 ? 5.891 22.141 2.123 1 97.19 110 LEU A N 1
ATOM 870 C CA . LEU A 1 110 ? 6.328 23.25 2.953 1 97.19 110 LEU A CA 1
ATOM 871 C C . LEU A 1 110 ? 6.43 24.547 2.135 1 97.19 110 LEU A C 1
ATOM 873 O O . LEU A 1 110 ? 5.973 25.594 2.572 1 97.19 110 LEU A O 1
ATOM 877 N N . LYS A 1 111 ? 7.004 24.453 0.966 1 97.88 111 LYS A N 1
ATOM 878 C CA . LYS A 1 111 ? 7.148 25.609 0.095 1 97.88 111 LYS A CA 1
ATOM 879 C C . LYS A 1 111 ? 5.789 26.188 -0.281 1 97.88 111 LYS A C 1
ATOM 881 O O . LYS A 1 111 ? 5.582 27.406 -0.219 1 97.88 111 LYS A O 1
ATOM 886 N N . ARG A 1 112 ? 4.906 25.438 -0.647 1 97 112 ARG A N 1
ATOM 887 C CA . ARG A 1 112 ? 3.568 25.859 -1.037 1 97 112 ARG A CA 1
ATOM 888 C C . ARG A 1 112 ? 2.822 26.469 0.148 1 97 112 ARG A C 1
ATOM 890 O O . ARG A 1 112 ? 2.088 27.453 -0.006 1 97 112 ARG A O 1
ATOM 897 N N . THR A 1 113 ? 3.02 25.875 1.243 1 97 113 THR A N 1
ATOM 898 C CA . THR A 1 113 ? 2.41 26.406 2.459 1 97 113 THR A CA 1
ATOM 899 C C . THR A 1 113 ? 2.908 27.812 2.75 1 97 113 THR A C 1
ATOM 901 O O . THR A 1 113 ? 2.115 28.719 3.029 1 97 113 THR A O 1
ATOM 904 N N . LEU A 1 114 ? 4.215 27.953 2.701 1 95.44 114 LEU A N 1
ATOM 905 C CA . LEU A 1 114 ? 4.816 29.266 2.945 1 95.44 114 LEU A CA 1
ATOM 906 C C . LEU A 1 114 ? 4.316 30.281 1.934 1 95.44 114 LEU A C 1
ATOM 908 O O . LEU A 1 114 ? 4.016 31.422 2.297 1 95.44 114 LEU A O 1
ATOM 912 N N . ALA A 1 115 ? 4.203 29.875 0.718 1 94.81 115 ALA A N 1
ATOM 913 C CA . ALA A 1 115 ? 3.707 30.766 -0.327 1 94.81 115 ALA A CA 1
ATOM 914 C C . ALA A 1 115 ? 2.264 31.188 -0.053 1 94.81 115 ALA A C 1
ATOM 916 O O . ALA A 1 115 ? 1.896 32.344 -0.261 1 94.81 115 ALA A O 1
ATOM 917 N N . LYS A 1 116 ? 1.484 30.312 0.385 1 91.62 116 LYS A N 1
ATOM 918 C CA . LYS A 1 116 ? 0.078 30.578 0.668 1 91.62 116 LYS A CA 1
ATOM 919 C C . LYS A 1 116 ? -0.075 31.484 1.891 1 91.62 116 LYS A C 1
ATOM 921 O O . LYS A 1 116 ? -0.924 32.375 1.906 1 91.62 116 LYS A O 1
ATOM 926 N N . THR A 1 117 ? 0.679 31.203 2.943 1 89.19 117 THR A N 1
ATOM 927 C CA . THR A 1 117 ? 0.566 31.969 4.172 1 89.19 117 THR A CA 1
ATOM 928 C C . THR A 1 117 ? 1.154 33.375 3.984 1 89.19 117 THR A C 1
ATOM 930 O O . THR A 1 117 ? 0.659 34.344 4.559 1 89.19 117 THR A O 1
ATOM 933 N N . PHE A 1 118 ? 2.182 33.5 3.156 1 84.81 118 PHE A N 1
ATOM 934 C CA . PHE A 1 118 ? 2.762 34.781 2.838 1 84.81 118 PHE A CA 1
ATOM 935 C C . PHE A 1 118 ? 1.783 35.625 2.031 1 84.81 118 PHE A C 1
ATOM 937 O O . PHE A 1 118 ? 1.655 36.844 2.268 1 84.81 118 PHE A O 1
ATOM 944 N N . THR A 1 119 ? 1.141 35.031 1.086 1 80.94 119 THR A N 1
ATOM 945 C CA . THR A 1 119 ? 0.188 35.75 0.248 1 80.94 119 THR A CA 1
ATOM 946 C C . THR A 1 119 ? -1.026 36.188 1.062 1 80.94 119 THR A C 1
ATOM 948 O O . THR A 1 119 ? -1.527 37.281 0.889 1 80.94 119 THR A O 1
ATOM 951 N N . GLU A 1 120 ? -1.5 35.406 1.966 1 75.44 120 GLU A N 1
ATOM 952 C CA . GLU A 1 120 ? -2.648 35.75 2.803 1 75.44 120 GLU A CA 1
ATOM 953 C C . GLU A 1 120 ? -2.307 36.875 3.789 1 75.44 120 GLU A C 1
ATOM 955 O O . GLU A 1 120 ? -3.139 37.75 4.066 1 75.44 120 GLU A O 1
ATOM 960 N N . THR A 1 121 ? -1.127 36.875 4.383 1 70.88 121 THR A N 1
ATOM 961 C CA . THR A 1 121 ? -0.695 37.938 5.281 1 70.88 121 THR A CA 1
ATOM 962 C C . THR A 1 121 ? -0.572 39.25 4.523 1 70.88 121 THR A C 1
ATOM 964 O O . THR A 1 121 ? -0.956 40.312 5.039 1 70.88 121 THR A O 1
ATOM 967 N N . LYS A 1 122 ? -0.149 39.375 3.32 1 71.44 122 LYS A N 1
ATOM 968 C CA . LYS A 1 122 ? -0.007 40.562 2.52 1 71.44 122 LYS A CA 1
ATOM 969 C C . LYS A 1 122 ? -1.37 41.156 2.156 1 71.44 122 LYS A C 1
ATOM 971 O O . LYS A 1 122 ? -1.545 42.375 2.135 1 71.44 122 LYS A O 1
ATOM 976 N N . LEU A 1 123 ? -2.266 40.344 1.993 1 67.75 123 LEU A N 1
ATOM 977 C CA . LEU A 1 123 ? -3.598 40.781 1.593 1 67.75 123 LEU A CA 1
ATOM 978 C C . LEU A 1 123 ? -4.367 41.344 2.787 1 67.75 123 LEU A C 1
ATOM 980 O O . LEU A 1 123 ? -5.285 42.156 2.619 1 67.75 123 LEU A O 1
ATOM 984 N N . SER A 1 124 ? -4.008 40.75 3.85 1 70 124 SER A N 1
ATOM 985 C CA . SER A 1 124 ? -4.699 41.219 5.055 1 70 124 SER A CA 1
ATOM 986 C C . SER A 1 124 ? -4.109 42.5 5.57 1 70 124 SER A C 1
ATOM 988 O O . SER A 1 124 ? -4.727 43.188 6.387 1 70 124 SER A O 1
ATOM 990 N N . GLU A 1 125 ? -2.938 42.969 5.262 1 56.78 125 GLU A N 1
ATOM 991 C CA . GLU A 1 125 ? -2.367 44.25 5.582 1 56.78 125 GLU A CA 1
ATOM 992 C C . GLU A 1 125 ? -2.836 45.312 4.598 1 56.78 125 GLU A C 1
ATOM 994 O O . GLU A 1 125 ? -3.102 46.469 4.988 1 56.78 125 GLU A O 1
ATOM 999 N N . MET B 1 1 ? 1.566 11.328 -8.727 1 44.34 1 MET B N 1
ATOM 1000 C CA . MET B 1 1 ? 0.718 11.586 -7.566 1 44.34 1 MET B CA 1
ATOM 1001 C C . MET B 1 1 ? 1.122 10.703 -6.391 1 44.34 1 MET B C 1
ATOM 1003 O O . MET B 1 1 ? 1.598 9.578 -6.586 1 44.34 1 MET B O 1
ATOM 1007 N N . SER B 1 2 ? 1.41 11.18 -5.047 1 57.75 2 SER B N 1
ATOM 1008 C CA . SER B 1 2 ? 1.936 10.727 -3.766 1 57.75 2 SER B CA 1
ATOM 1009 C C . SER B 1 2 ? 1.186 9.492 -3.268 1 57.75 2 SER B C 1
ATOM 1011 O O . SER B 1 2 ? 0.113 9.164 -3.779 1 57.75 2 SER B O 1
ATOM 1013 N N . ALA B 1 3 ? 1.908 8.648 -2.609 1 72 3 ALA B N 1
ATOM 1014 C CA . ALA B 1 3 ? 1.607 7.461 -1.814 1 72 3 ALA B CA 1
ATOM 1015 C C . ALA B 1 3 ? 0.578 7.77 -0.731 1 72 3 ALA B C 1
ATOM 1017 O O . ALA B 1 3 ? 0.933 7.965 0.434 1 72 3 ALA B O 1
ATOM 1018 N N . PRO B 1 4 ? -0.709 8.023 -1.248 1 86.62 4 PRO B N 1
ATOM 1019 C CA . PRO B 1 4 ? -1.724 8.375 -0.251 1 86.62 4 PRO B CA 1
ATOM 1020 C C . PRO B 1 4 ? -1.783 7.375 0.905 1 86.62 4 PRO B C 1
ATOM 1022 O O . PRO B 1 4 ? -2.125 7.75 2.029 1 86.62 4 PRO B O 1
ATOM 1025 N N . LYS B 1 5 ? -1.354 6.234 0.596 1 88.19 5 LYS B N 1
ATOM 1026 C CA . LYS B 1 5 ? -1.418 5.219 1.641 1 88.19 5 LYS B CA 1
ATOM 1027 C C . LYS B 1 5 ? -0.507 5.574 2.812 1 88.19 5 LYS B C 1
ATOM 1029 O O . LYS B 1 5 ? -0.911 5.473 3.973 1 88.19 5 LYS B O 1
ATOM 1034 N N . ALA B 1 6 ? 0.741 5.992 2.51 1 94 6 ALA B N 1
ATOM 1035 C CA . ALA B 1 6 ? 1.685 6.367 3.559 1 94 6 ALA B CA 1
ATOM 1036 C C . ALA B 1 6 ? 1.173 7.566 4.355 1 94 6 ALA B C 1
ATOM 1038 O O . ALA B 1 6 ? 1.345 7.629 5.574 1 94 6 ALA B O 1
ATOM 1039 N N . THR B 1 7 ? 0.519 8.508 3.73 1 95.56 7 THR B N 1
ATOM 1040 C CA . THR B 1 7 ? -0.008 9.703 4.379 1 95.56 7 THR B CA 1
ATOM 1041 C C . THR B 1 7 ? -1.158 9.344 5.316 1 95.56 7 THR B C 1
ATOM 1043 O O . THR B 1 7 ? -1.197 9.805 6.461 1 95.56 7 THR B O 1
ATOM 1046 N N . ILE B 1 8 ? -2.064 8.484 4.867 1 94.88 8 ILE B N 1
ATOM 1047 C CA . ILE B 1 8 ? -3.207 8.086 5.688 1 94.88 8 ILE B CA 1
ATOM 1048 C C . ILE B 1 8 ? -2.721 7.328 6.918 1 94.88 8 ILE B C 1
ATOM 1050 O O . ILE B 1 8 ? -3.201 7.57 8.031 1 94.88 8 ILE B O 1
ATOM 1054 N N . LYS B 1 9 ? -1.793 6.465 6.68 1 95.25 9 LYS B N 1
ATOM 1055 C CA . LYS B 1 9 ? -1.212 5.758 7.82 1 95.25 9 LYS B CA 1
ATOM 1056 C C . LYS B 1 9 ? -0.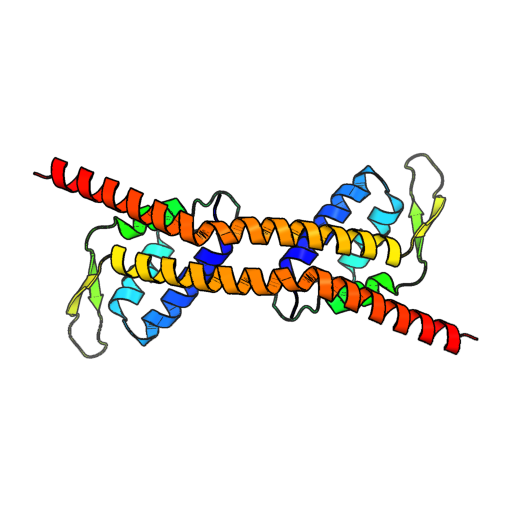549 6.734 8.789 1 95.25 9 LYS B C 1
ATOM 1058 O O . LYS B 1 9 ? -0.656 6.578 10.008 1 95.25 9 LYS B O 1
ATOM 1063 N N . ALA B 1 10 ? 0.133 7.699 8.289 1 97.81 10 ALA B N 1
ATOM 1064 C CA . ALA B 1 10 ? 0.784 8.711 9.117 1 97.81 10 ALA B CA 1
ATOM 1065 C C . ALA B 1 10 ? -0.243 9.508 9.914 1 97.81 10 ALA B C 1
ATOM 1067 O O . ALA B 1 10 ? -0.031 9.812 11.086 1 97.81 10 ALA B O 1
ATOM 1068 N N . ILE B 1 11 ? -1.355 9.859 9.281 1 97.69 11 ILE B N 1
ATOM 1069 C CA . ILE B 1 11 ? -2.412 10.617 9.945 1 97.69 11 ILE B CA 1
ATOM 1070 C C . ILE B 1 11 ? -2.979 9.805 11.109 1 97.69 11 ILE B C 1
ATOM 1072 O O . ILE B 1 11 ? -3.088 10.305 12.227 1 97.69 11 ILE B O 1
ATOM 1076 N N . LYS B 1 12 ? -3.244 8.57 10.867 1 97.38 12 LYS B N 1
ATOM 1077 C CA . LYS B 1 12 ? -3.822 7.711 11.898 1 97.38 12 LYS B CA 1
ATOM 1078 C C . LYS B 1 12 ? -2.846 7.5 13.047 1 97.38 12 LYS B C 1
ATOM 1080 O O . LYS B 1 12 ? -3.242 7.516 14.219 1 97.38 12 LYS B O 1
ATOM 1085 N N . THR B 1 13 ? -1.604 7.273 12.742 1 98.19 13 THR B N 1
ATOM 1086 C CA . THR B 1 13 ? -0.577 7.121 13.766 1 98.19 13 THR B CA 1
ATOM 1087 C C . THR B 1 13 ? -0.432 8.406 14.578 1 98.19 13 THR B C 1
ATOM 1089 O O . THR B 1 13 ? -0.294 8.359 15.805 1 98.19 13 THR B O 1
ATOM 1092 N N . THR B 1 14 ? -0.445 9.578 13.906 1 98.44 14 THR B N 1
ATOM 1093 C CA . THR B 1 14 ? -0.376 10.867 14.578 1 98.44 14 THR B CA 1
ATOM 1094 C C . THR B 1 14 ? -1.557 11.047 15.531 1 98.44 14 THR B C 1
ATOM 1096 O O . THR B 1 14 ? -1.382 11.469 16.672 1 98.44 14 THR B O 1
ATOM 1099 N N . LEU B 1 15 ? -2.756 10.664 15.07 1 98.25 15 LEU B N 1
ATOM 1100 C CA . LEU B 1 15 ? -3.949 10.734 15.906 1 98.25 15 LEU B CA 1
ATOM 1101 C C . LEU B 1 15 ? -3.789 9.875 17.156 1 98.25 15 LEU B C 1
ATOM 1103 O O . LEU B 1 15 ? -4.082 10.328 18.266 1 98.25 15 LEU B O 1
ATOM 1107 N N . ASN B 1 16 ? -3.285 8.734 16.969 1 97.81 16 ASN B N 1
ATOM 1108 C CA . ASN B 1 16 ? -3.09 7.832 18.109 1 97.81 16 ASN B CA 1
ATOM 1109 C C . ASN B 1 16 ? -2.072 8.391 19.094 1 97.81 16 ASN B C 1
ATOM 1111 O O . ASN B 1 16 ? -2.301 8.367 20.312 1 97.81 16 ASN B O 1
ATOM 1115 N N . TYR B 1 17 ? -0.968 8.891 18.547 1 97.44 17 TYR B N 1
ATOM 1116 C CA . TYR B 1 17 ? 0.075 9.461 19.391 1 97.44 17 TYR B CA 1
ATOM 1117 C C . TYR B 1 17 ? -0.442 10.68 20.141 1 97.44 17 TYR B C 1
ATOM 1119 O O . TYR B 1 17 ? -0.238 10.805 21.359 1 97.44 17 TYR B O 1
ATOM 1127 N N . LEU B 1 18 ? -1.159 11.562 19.531 1 96.44 18 LEU B N 1
ATOM 1128 C CA . LEU B 1 18 ? -1.65 12.805 20.109 1 96.44 18 LEU B CA 1
ATOM 1129 C C . LEU B 1 18 ? -2.732 12.523 21.156 1 96.44 18 LEU B C 1
ATOM 1131 O O . LEU B 1 18 ? -2.881 13.273 22.125 1 96.44 18 LEU B O 1
ATOM 1135 N N . SER B 1 19 ? -3.537 11.461 20.938 1 95.94 19 SER B N 1
ATOM 1136 C CA . SER B 1 19 ? -4.582 11.109 21.891 1 95.94 19 SER B CA 1
ATOM 1137 C C . SER B 1 19 ? -4 10.867 23.281 1 95.94 19 SER B C 1
ATOM 1139 O O . SER B 1 19 ? -4.684 11.062 24.281 1 95.94 19 SER B O 1
ATOM 1141 N N . GLU B 1 20 ? -2.725 10.484 23.328 1 94.62 20 GLU B N 1
ATOM 1142 C CA . GLU B 1 20 ? -2.055 10.18 24.594 1 94.62 20 GLU B CA 1
ATOM 1143 C C . GLU B 1 20 ? -1.226 11.367 25.078 1 94.62 20 GLU B C 1
ATOM 1145 O O . GLU B 1 20 ? -1.068 11.562 26.281 1 94.62 20 GLU B O 1
ATOM 1150 N N . THR B 1 21 ? -0.686 12.156 24.203 1 95.06 21 THR B N 1
ATOM 1151 C CA . THR B 1 21 ? 0.365 13.094 24.594 1 95.06 21 THR B CA 1
ATOM 1152 C C . THR B 1 21 ? -0.146 14.531 24.531 1 95.06 21 THR B C 1
ATOM 1154 O O . THR B 1 21 ? 0.394 15.414 25.203 1 95.06 21 THR B O 1
ATOM 1157 N N . ASN B 1 22 ? -1.168 14.781 23.656 1 93.25 22 ASN B N 1
ATOM 1158 C CA . ASN B 1 22 ? -1.655 16.141 23.469 1 93.25 22 ASN B CA 1
ATOM 1159 C C . ASN B 1 22 ? -3.113 16.156 23.016 1 93.25 22 ASN B C 1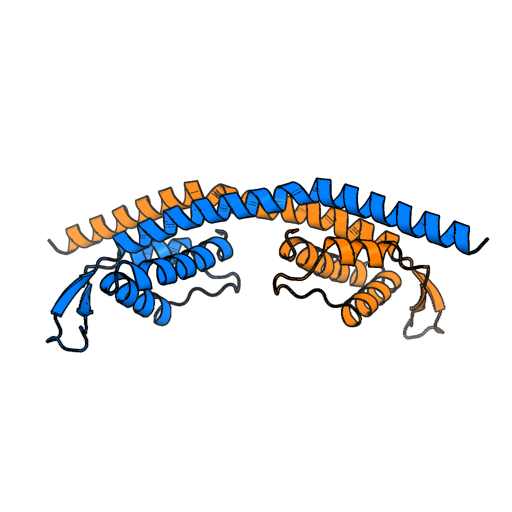
ATOM 1161 O O . ASN B 1 22 ? -3.398 16.219 21.828 1 93.25 22 ASN B O 1
ATOM 1165 N N . GLY B 1 23 ? -3.986 16.266 23.938 1 91.94 23 GLY B N 1
ATOM 1166 C CA . GLY B 1 23 ? -5.418 16.188 23.688 1 91.94 23 GLY B CA 1
ATOM 1167 C C . GLY B 1 23 ? -5.918 17.297 22.781 1 91.94 23 GLY B C 1
ATOM 1168 O O . GLY B 1 23 ? -6.773 17.062 21.922 1 91.94 23 GLY B O 1
ATOM 1169 N N . GLU B 1 24 ? -5.422 18.484 22.938 1 91.31 24 GLU B N 1
ATOM 1170 C CA . GLU B 1 24 ? -5.852 19.609 22.141 1 91.31 24 GLU B CA 1
ATOM 1171 C C . GLU B 1 24 ? -5.551 19.391 20.656 1 91.31 24 GLU B C 1
ATOM 1173 O O . GLU B 1 24 ? -6.434 19.547 19.812 1 91.31 24 GLU B O 1
ATOM 1178 N N . LEU B 1 25 ? -4.285 19 20.375 1 94.5 25 LEU B N 1
ATOM 1179 C CA . LEU B 1 25 ? -3.908 18.75 18.984 1 94.5 25 LEU B CA 1
ATOM 1180 C C . LEU B 1 25 ? -4.637 17.531 18.438 1 94.5 25 LEU B C 1
ATOM 1182 O O . LEU B 1 25 ? -4.969 17.484 17.25 1 94.5 25 LEU B O 1
ATOM 1186 N N . HIS B 1 26 ? -4.871 16.578 19.375 1 96 26 HIS B N 1
ATOM 1187 C CA . HIS B 1 26 ? -5.648 15.414 18.953 1 96 26 HIS B CA 1
ATOM 1188 C C . HIS B 1 26 ? -7.031 15.82 18.453 1 96 26 HIS B C 1
ATOM 1190 O O . HIS B 1 26 ? -7.457 15.414 17.375 1 96 26 HIS B O 1
ATOM 1196 N N . PHE B 1 27 ? -7.676 16.625 19.25 1 93.38 27 PHE B N 1
ATOM 1197 C CA . PHE B 1 27 ? -9.023 17.062 18.906 1 93.38 27 PHE B CA 1
ATOM 1198 C C . PHE B 1 27 ? -9.023 17.906 17.641 1 93.38 27 PHE B C 1
ATOM 1200 O O . PHE B 1 27 ? -9.891 17.734 16.781 1 93.38 27 PHE B O 1
ATOM 1207 N N . PHE B 1 28 ? -8.102 18.781 17.516 1 95.56 28 PHE B N 1
ATOM 1208 C CA . PHE B 1 28 ? -7.984 19.609 16.328 1 95.56 28 PHE B CA 1
ATOM 1209 C C . PHE B 1 28 ? -7.871 18.75 15.07 1 95.56 28 PHE B C 1
ATOM 1211 O O . PHE B 1 28 ? -8.641 18.922 14.125 1 95.56 28 PHE B O 1
ATOM 1218 N N . LEU B 1 29 ? -6.871 17.812 15.094 1 97.19 29 LEU B N 1
ATOM 1219 C CA . LEU B 1 29 ? -6.633 16.969 13.922 1 97.19 29 LEU B CA 1
ATOM 1220 C C . LEU B 1 29 ? -7.832 16.062 13.648 1 97.19 29 LEU B C 1
ATOM 1222 O O . LEU B 1 29 ? -8.195 15.836 12.492 1 97.19 29 LEU B O 1
ATOM 1226 N N . HIS B 1 30 ? -8.352 15.508 14.719 1 96.31 30 HIS B N 1
ATOM 1227 C CA . HIS B 1 30 ? -9.516 14.633 14.578 1 96.31 30 HIS B CA 1
ATOM 1228 C C . HIS B 1 30 ? -10.648 15.344 13.852 1 96.31 30 HIS B C 1
ATOM 1230 O O . HIS B 1 30 ? -11.234 14.789 12.922 1 96.31 30 HIS B O 1
ATOM 1236 N N . ASN B 1 31 ? -10.969 16.547 14.289 1 94.94 31 ASN B N 1
ATOM 1237 C CA . ASN B 1 31 ? -12.031 17.328 13.648 1 94.94 31 ASN B CA 1
ATOM 1238 C C . ASN B 1 31 ? -11.68 17.672 12.211 1 94.94 31 ASN B C 1
ATOM 1240 O O . ASN B 1 31 ? -12.523 17.594 11.32 1 94.94 31 ASN B O 1
ATOM 1244 N N . TYR B 1 32 ? -10.461 18.109 12.008 1 96.62 32 TYR B N 1
ATOM 1245 C CA . TYR B 1 32 ? -10.039 18.453 10.656 1 96.62 32 TYR B CA 1
ATOM 1246 C C . TYR B 1 32 ? -10.188 17.266 9.719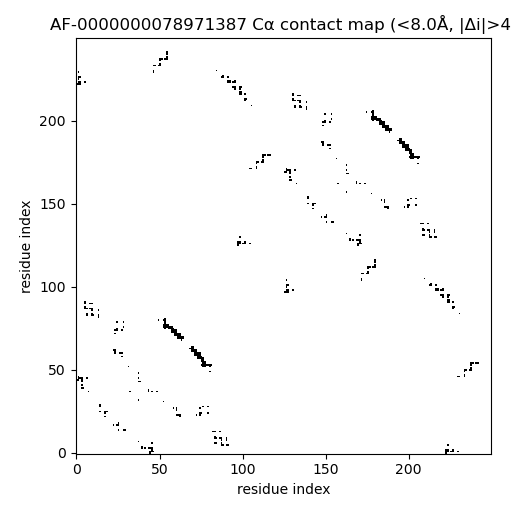 1 96.62 32 TYR B C 1
ATOM 1248 O O . TYR B 1 32 ? -10.672 17.406 8.594 1 96.62 32 TYR B O 1
ATOM 1256 N N . TRP B 1 33 ? -9.75 16.094 10.188 1 95.94 33 TRP B N 1
ATOM 1257 C CA . TRP B 1 33 ? -9.812 14.875 9.398 1 95.94 33 TRP B CA 1
ATOM 1258 C C . TRP B 1 33 ? -11.266 14.484 9.102 1 95.94 33 TRP B C 1
ATOM 1260 O O . TRP B 1 33 ? -11.586 14.086 7.984 1 95.94 33 TRP B O 1
ATOM 1270 N N . ALA B 1 34 ? -12.141 14.578 10.055 1 95.75 34 ALA B N 1
ATOM 1271 C CA . ALA B 1 34 ? -13.555 14.273 9.898 1 95.75 34 ALA B CA 1
ATOM 1272 C C . ALA B 1 34 ? -14.203 15.18 8.844 1 95.75 34 ALA B C 1
ATOM 1274 O O . ALA B 1 34 ? -15.023 14.719 8.047 1 95.75 34 ALA B O 1
ATOM 1275 N N . GLU B 1 35 ? -13.805 16.438 8.82 1 95.31 35 GLU B N 1
ATOM 1276 C CA . GLU B 1 35 ? -14.398 17.422 7.926 1 95.31 35 GLU B CA 1
ATOM 1277 C C . GLU B 1 35 ? -13.766 17.375 6.539 1 95.31 35 GLU B C 1
ATOM 1279 O O . GLU B 1 35 ? -14.375 17.781 5.551 1 95.31 35 GLU B O 1
ATOM 1284 N N . ASN B 1 36 ? -12.484 16.922 6.488 1 93.81 36 ASN B N 1
ATOM 1285 C CA . ASN B 1 36 ? -11.734 16.859 5.238 1 93.81 36 ASN B CA 1
ATOM 1286 C C . ASN B 1 36 ? -11.125 15.477 5.016 1 93.81 36 ASN B C 1
ATOM 1288 O O . ASN B 1 36 ? -9.906 15.328 4.98 1 93.81 36 ASN B O 1
ATOM 1292 N N . PRO B 1 37 ? -11.891 14.469 4.777 1 91.62 37 PRO B N 1
ATOM 1293 C CA . PRO B 1 37 ? -11.352 13.109 4.68 1 91.62 37 PRO B CA 1
ATOM 1294 C C . PRO B 1 37 ? -10.492 12.906 3.432 1 91.62 37 PRO B C 1
ATOM 1296 O O . PRO B 1 37 ? -10.805 13.453 2.371 1 91.62 37 PRO B O 1
ATOM 1299 N N . LEU B 1 38 ? -9.391 12.188 3.625 1 88.06 38 LEU B N 1
ATOM 1300 C CA . LEU B 1 38 ? -8.586 11.727 2.502 1 88.06 38 LEU B CA 1
ATOM 1301 C C . LEU B 1 38 ? -9.016 10.336 2.053 1 88.06 38 LEU B C 1
ATOM 1303 O O . LEU B 1 38 ? -9.031 9.398 2.854 1 88.06 38 LEU B O 1
ATOM 1307 N N . VAL B 1 39 ? -9.477 10.195 0.847 1 76.75 39 VAL B N 1
ATOM 1308 C CA . VAL B 1 39 ? -9.938 8.891 0.375 1 76.75 39 VAL B CA 1
ATOM 1309 C C . VAL B 1 39 ? -8.883 8.273 -0.544 1 76.75 39 VAL B C 1
ATOM 1311 O O . VAL B 1 39 ? -8.203 8.984 -1.289 1 76.75 39 VAL B O 1
ATOM 1314 N N . MET B 1 40 ? -8.641 6.953 -0.396 1 69.44 40 MET B N 1
ATOM 1315 C CA . MET B 1 40 ? -7.656 6.176 -1.146 1 69.44 40 MET B CA 1
ATOM 1316 C C . MET B 1 40 ? -8.055 6.066 -2.613 1 69.44 40 MET B C 1
ATOM 1318 O O . MET B 1 40 ? -7.34 5.461 -3.412 1 69.44 40 MET B O 1
ATOM 1322 N N . ASP B 1 41 ? -9.141 6.629 -3.014 1 55.62 41 ASP B N 1
ATOM 1323 C CA . ASP B 1 41 ? -9.633 6.273 -4.344 1 55.62 41 ASP B CA 1
ATOM 1324 C C . ASP B 1 41 ? -8.805 6.953 -5.43 1 55.62 41 ASP B C 1
ATOM 1326 O O . ASP B 1 41 ? -9.102 6.816 -6.621 1 55.62 41 ASP B O 1
ATOM 1330 N N . GLY B 1 42 ? -7.633 7.293 -5.277 1 57.25 42 GLY B N 1
ATOM 1331 C CA . GLY B 1 42 ? -6.754 7.676 -6.371 1 57.25 42 GLY B CA 1
ATOM 1332 C C . GLY B 1 42 ? -6.703 9.172 -6.602 1 57.25 42 GLY B C 1
ATOM 1333 O O . GLY B 1 42 ? -5.801 9.672 -7.273 1 57.25 42 GLY B O 1
ATOM 1334 N N . ASN B 1 43 ? -7.836 9.836 -6.336 1 55.06 43 ASN B N 1
ATOM 1335 C CA . ASN B 1 43 ? -7.809 11.242 -6.723 1 55.06 43 ASN B CA 1
ATOM 1336 C C . ASN B 1 43 ? -7.344 12.133 -5.574 1 55.06 43 ASN B C 1
ATOM 1338 O O . ASN B 1 43 ? -7.266 13.352 -5.719 1 55.06 43 ASN B O 1
ATOM 1342 N N . ALA B 1 44 ? -7.078 11.383 -4.539 1 65.19 44 ALA B N 1
ATOM 1343 C CA . ALA B 1 44 ? -6.785 12.273 -3.418 1 65.19 44 ALA B CA 1
ATOM 1344 C C . ALA B 1 44 ? -5.379 12.852 -3.531 1 65.19 44 ALA B C 1
ATOM 1346 O O . ALA B 1 44 ? -4.418 12.125 -3.783 1 65.19 44 ALA B O 1
ATOM 1347 N N . ASP B 1 45 ? -5.328 14.164 -3.6 1 87.88 45 ASP B N 1
ATOM 1348 C CA . ASP B 1 45 ? -4.047 14.859 -3.551 1 87.88 45 ASP B CA 1
ATOM 1349 C C . ASP B 1 45 ? -3.602 15.086 -2.107 1 87.88 45 ASP B C 1
ATOM 1351 O O . ASP B 1 45 ? -3.918 16.109 -1.51 1 87.88 45 ASP B O 1
ATOM 1355 N N . ALA B 1 46 ? -2.861 14.07 -1.616 1 93.75 46 ALA B N 1
ATOM 1356 C CA . ALA B 1 46 ? -2.398 14.086 -0.231 1 93.75 46 ALA B CA 1
ATOM 1357 C C . ALA B 1 46 ? -1.543 15.312 0.047 1 93.75 46 ALA B C 1
ATOM 1359 O O . ALA B 1 46 ? -1.583 15.875 1.147 1 93.75 46 ALA B O 1
ATOM 1360 N N . ASP B 1 47 ? -0.832 15.766 -0.962 1 95.19 47 ASP B N 1
ATOM 1361 C CA . ASP B 1 47 ? 0.015 16.938 -0.779 1 95.19 47 ASP B CA 1
ATOM 1362 C C . ASP B 1 47 ? -0.827 18.203 -0.61 1 95.19 47 ASP B C 1
ATOM 1364 O O . ASP B 1 47 ? -0.54 19.031 0.252 1 95.19 47 ASP B O 1
ATOM 1368 N N . GLU B 1 48 ? -1.831 18.25 -1.451 1 94.62 48 GLU B N 1
ATOM 1369 C CA . GLU B 1 48 ? -2.727 19.391 -1.31 1 94.62 48 GLU B CA 1
ATOM 1370 C C . GLU B 1 48 ? -3.422 19.391 0.048 1 94.62 48 GLU B C 1
ATOM 1372 O O . GLU B 1 48 ? -3.615 20.438 0.658 1 94.62 48 GLU B O 1
ATOM 1377 N N . TRP B 1 49 ? -3.879 18.266 0.471 1 96.19 49 TRP B N 1
ATOM 1378 C CA . TRP B 1 49 ? -4.504 18.109 1.781 1 96.19 49 TRP B CA 1
ATOM 1379 C C . TRP B 1 49 ? -3.586 18.625 2.885 1 96.19 49 TRP B C 1
ATOM 1381 O O . TRP B 1 49 ? -4.027 19.359 3.771 1 96.19 49 TRP B O 1
ATOM 1391 N N . LEU B 1 50 ? -2.309 18.328 2.809 1 97.19 50 LEU B N 1
ATOM 1392 C CA . LEU B 1 50 ? -1.325 18.734 3.801 1 97.19 50 LEU B CA 1
ATOM 1393 C C . LEU B 1 50 ? -1.072 20.234 3.717 1 97.19 50 LEU B C 1
ATOM 1395 O O . LEU B 1 50 ? -0.902 20.906 4.742 1 97.19 50 LEU B O 1
ATOM 1399 N N . VAL B 1 51 ? -1.025 20.797 2.5 1 97.19 51 VAL B N 1
ATOM 1400 C CA . VAL B 1 51 ? -0.849 22.234 2.322 1 97.19 51 VAL B CA 1
ATOM 1401 C C . VAL B 1 51 ? -1.988 22.984 3.01 1 97.19 51 VAL B C 1
ATOM 1403 O O . VAL B 1 51 ? -1.753 23.938 3.75 1 97.19 51 VAL B O 1
ATOM 1406 N N . ARG B 1 52 ? -3.197 22.5 2.836 1 96.12 52 ARG B N 1
ATOM 1407 C CA . ARG B 1 52 ? -4.367 23.141 3.432 1 96.12 52 ARG B CA 1
ATOM 1408 C C . ARG B 1 52 ? -4.332 23.031 4.953 1 96.12 52 ARG B C 1
ATOM 1410 O O . ARG B 1 52 ? -4.621 24 5.652 1 96.12 52 ARG B O 1
ATOM 1417 N N . LEU B 1 53 ? -3.982 21.875 5.395 1 97.38 53 LEU B N 1
ATOM 1418 C CA . LEU B 1 53 ? -3.852 21.703 6.836 1 97.38 53 LEU B CA 1
ATOM 1419 C C . LEU B 1 53 ? -2.803 22.641 7.406 1 97.38 53 LEU B C 1
ATOM 1421 O O 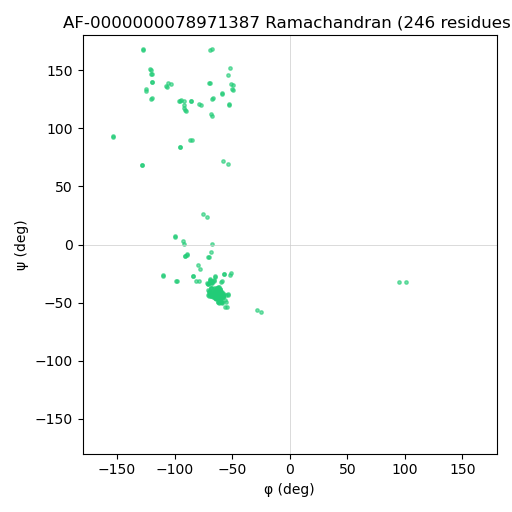. LEU B 1 53 ? -3.062 23.344 8.383 1 97.38 53 LEU B O 1
ATOM 1425 N N . ALA B 1 54 ? -1.645 22.672 6.789 1 97.75 54 ALA B N 1
ATOM 1426 C CA . ALA B 1 54 ? -0.515 23.469 7.277 1 97.75 54 ALA B CA 1
ATOM 1427 C C . ALA B 1 54 ? -0.82 24.953 7.219 1 97.75 54 ALA B C 1
ATOM 1429 O O . ALA B 1 54 ? -0.322 25.734 8.039 1 97.75 54 ALA B O 1
ATOM 1430 N N . ALA B 1 55 ? -1.668 25.328 6.293 1 96.38 55 ALA B N 1
ATOM 1431 C CA . ALA B 1 55 ? -1.98 26.75 6.09 1 96.38 55 ALA B CA 1
ATOM 1432 C C . ALA B 1 55 ? -3.176 27.172 6.938 1 96.38 55 ALA B C 1
ATOM 1434 O O . ALA B 1 55 ? -3.523 28.359 6.98 1 96.38 55 ALA B O 1
ATOM 1435 N N . THR B 1 56 ? -3.807 26.203 7.504 1 94.06 56 THR B N 1
ATOM 1436 C CA . THR B 1 56 ? -4.949 26.531 8.352 1 94.06 56 THR B CA 1
ATOM 1437 C C . THR B 1 56 ? -4.531 27.453 9.492 1 94.06 56 THR B C 1
ATOM 1439 O O . THR B 1 56 ? -3.547 27.188 10.18 1 94.06 56 THR B O 1
ATOM 1442 N N . PRO B 1 57 ? -5.254 28.578 9.703 1 90.06 57 PRO B N 1
ATOM 1443 C CA . PRO B 1 57 ? -4.906 29.484 10.797 1 90.06 57 PRO B CA 1
ATOM 1444 C C . PRO B 1 57 ? -5.156 28.875 12.172 1 90.06 57 PRO B C 1
ATOM 1446 O O . PRO B 1 57 ? -5.754 27.797 12.281 1 90.06 57 PRO B O 1
ATOM 1449 N N . TRP B 1 58 ? -4.656 29.531 13.164 1 90.12 58 TRP B N 1
ATOM 1450 C CA . TRP B 1 58 ? -4.934 29.125 14.539 1 90.12 58 TRP B CA 1
ATOM 1451 C C . TRP B 1 58 ? -6.43 28.938 14.758 1 90.12 58 TRP B C 1
ATOM 1453 O O . TRP B 1 58 ? -7.238 29.734 14.281 1 90.12 58 TRP B O 1
ATOM 1463 N N . THR B 1 59 ? -6.734 27.859 15.375 1 90.19 59 THR B N 1
ATOM 1464 C CA . THR B 1 59 ? -8.125 27.531 15.664 1 90.19 59 THR B CA 1
ATOM 1465 C C . THR B 1 59 ? -8.32 27.281 17.156 1 90.19 59 THR B C 1
ATOM 1467 O O . THR B 1 59 ? -7.492 26.641 17.797 1 90.19 59 THR B O 1
ATOM 1470 N N . LYS B 1 60 ? -9.375 27.906 17.75 1 89.94 60 LYS B N 1
ATOM 1471 C CA . LYS B 1 60 ? -9.703 27.688 19.156 1 89.94 60 LYS B CA 1
ATOM 1472 C C . LYS B 1 60 ? -10.172 26.266 19.391 1 89.94 60 LYS B C 1
ATOM 1474 O O . LYS B 1 60 ? -10.984 25.734 18.641 1 89.94 60 LYS B O 1
ATOM 1479 N N . VAL B 1 61 ? -9.5 25.625 20.344 1 90.31 61 VAL B N 1
ATOM 1480 C CA . VAL B 1 61 ? -9.898 24.281 20.719 1 90.31 61 VAL B CA 1
ATOM 1481 C C . VAL B 1 61 ? -10.281 24.25 22.203 1 90.31 61 VAL B C 1
ATOM 1483 O O . VAL B 1 61 ? -9.594 24.844 23.047 1 90.31 61 VAL B O 1
ATOM 1486 N N . GLN B 1 62 ? -11.461 23.766 22.469 1 83.38 62 GLN B N 1
ATOM 1487 C CA . GLN B 1 62 ? -11.922 23.641 23.859 1 83.38 62 GLN B CA 1
ATOM 1488 C C . GLN B 1 62 ? -11.562 22.281 24.438 1 83.38 62 GLN B C 1
ATOM 1490 O O . GLN B 1 62 ? -11.828 21.25 23.812 1 83.38 62 GLN B O 1
ATOM 1495 N N . SER B 1 63 ? -10.758 22.344 25.391 1 75.44 63 SER B N 1
ATOM 1496 C CA . SER B 1 63 ? -10.445 21.109 26.094 1 75.44 63 SER B CA 1
ATOM 1497 C C . SER B 1 63 ? -11.336 20.922 27.328 1 75.44 63 SER B C 1
ATOM 1499 O O . SER B 1 63 ? -11.703 21.891 27.984 1 75.44 63 SER B O 1
ATOM 1501 N N . LEU B 1 64 ? -11.984 19.812 27.328 1 67 64 LEU B N 1
ATOM 1502 C CA . LEU B 1 64 ? -12.859 19.547 28.453 1 67 64 LEU B CA 1
ATOM 1503 C C . LEU B 1 64 ? -12.148 18.703 29.5 1 67 64 LEU B C 1
ATOM 1505 O O . LEU B 1 64 ? -11.719 17.578 29.219 1 67 64 LEU B O 1
ATOM 1509 N N . ALA B 1 65 ? -11.453 19.406 30.266 1 61 65 ALA B N 1
ATOM 1510 C CA . ALA B 1 65 ? -11.086 18.547 31.406 1 61 65 ALA B CA 1
ATOM 1511 C C . ALA B 1 65 ? -12.305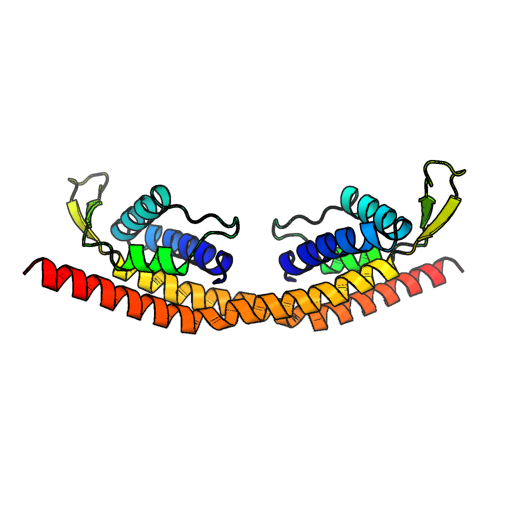 18.203 32.25 1 61 65 ALA B C 1
ATOM 1513 O O . ALA B 1 65 ? -13.141 19.062 32.531 1 61 65 ALA B O 1
ATOM 1514 N N . ARG B 1 66 ? -12.773 16.828 32.219 1 61.88 66 ARG B N 1
ATOM 1515 C CA . ARG B 1 66 ? -13.977 16.297 32.875 1 61.88 66 ARG B CA 1
ATOM 1516 C C . ARG B 1 66 ? -14.375 17.141 34.062 1 61.88 66 ARG B C 1
ATOM 1518 O O . ARG B 1 66 ? -15.539 17.5 34.219 1 61.88 66 ARG B O 1
ATOM 1525 N N . HIS B 1 67 ? -13.578 17.297 34.938 1 66.88 67 HIS B N 1
ATOM 1526 C CA . HIS B 1 67 ? -13.977 17.906 36.188 1 66.88 67 HIS B CA 1
ATOM 1527 C C . HIS B 1 67 ? -13.586 19.375 36.25 1 66.88 67 HIS B C 1
ATOM 1529 O O . HIS B 1 67 ? -13.883 20.062 37.219 1 66.88 67 HIS B O 1
ATOM 1535 N N . LEU B 1 68 ? -13.094 19.859 35.156 1 64.56 68 LEU B N 1
ATOM 1536 C CA . LEU B 1 68 ? -12.625 21.234 35.156 1 64.56 68 LEU B CA 1
ATOM 1537 C C . LEU B 1 68 ? -13.383 22.078 34.125 1 64.56 68 LEU B C 1
ATOM 1539 O O . LEU B 1 68 ? -13.992 21.531 33.188 1 64.56 68 LEU B O 1
ATOM 1543 N N . GLN B 1 69 ? -13.578 23.375 34.312 1 72.5 69 GLN B N 1
ATOM 1544 C CA . GLN B 1 69 ? -14.109 24.312 33.344 1 72.5 69 GLN B CA 1
ATOM 1545 C C . GLN B 1 69 ? -13.398 24.188 32 1 72.5 69 GLN B C 1
ATOM 1547 O O . GLN B 1 69 ? -12.195 23.906 31.953 1 72.5 69 GLN B O 1
ATOM 1552 N N . PRO B 1 70 ? -14.172 24.234 30.953 1 72.25 70 PRO B N 1
ATOM 1553 C CA . PRO B 1 70 ? -13.539 24.172 29.641 1 72.25 70 PRO B CA 1
ATOM 1554 C C . PRO B 1 70 ? -12.43 25.203 29.469 1 72.25 70 PRO B C 1
ATOM 1556 O O . PRO B 1 70 ? -12.594 26.359 29.875 1 72.25 70 PRO B O 1
ATOM 1559 N N . LEU B 1 71 ? -11.297 24.781 29.234 1 80 71 LEU B N 1
ATOM 1560 C CA . LEU B 1 71 ? -10.188 25.672 28.922 1 80 71 LEU B CA 1
ATOM 1561 C C . LEU B 1 71 ? -10.016 25.812 27.422 1 80 71 LEU B C 1
ATOM 1563 O O . LEU B 1 71 ? -10.102 24.844 26.672 1 80 71 LEU B O 1
ATOM 1567 N N . SER B 1 72 ? -10.07 27.031 27 1 86.56 72 SER B N 1
ATOM 1568 C CA . SER B 1 72 ? -9.836 27.328 25.594 1 86.56 72 SER B CA 1
ATOM 1569 C C . SER B 1 72 ? -8.352 27.484 25.312 1 86.56 72 SER B C 1
ATOM 1571 O O . SER B 1 72 ? -7.625 28.094 26.094 1 86.56 72 SER B O 1
ATOM 1573 N N . SER B 1 73 ? -7.934 26.672 24.375 1 88.69 73 SER B N 1
ATOM 1574 C CA . SER B 1 73 ? -6.566 26.828 23.891 1 88.69 73 SER B CA 1
ATOM 1575 C C 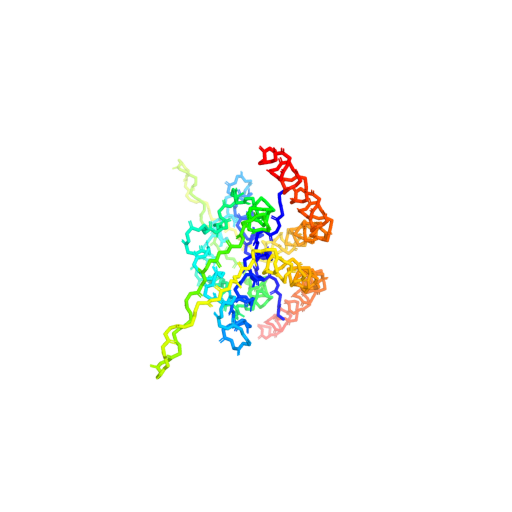. SER B 1 73 ? -6.531 26.953 22.375 1 88.69 73 SER B C 1
ATOM 1577 O O . SER B 1 73 ? -7.566 26.859 21.719 1 88.69 73 SER B O 1
ATOM 1579 N N . MET B 1 74 ? -5.34 27.359 21.875 1 91.5 74 MET B N 1
ATOM 1580 C CA . MET B 1 74 ? -5.195 27.516 20.422 1 91.5 74 MET B CA 1
ATOM 1581 C C . MET B 1 74 ? -4.352 26.391 19.844 1 91.5 74 MET B C 1
ATOM 1583 O O . MET B 1 74 ? -3.383 25.938 20.469 1 91.5 74 MET B O 1
ATOM 1587 N N . ALA B 1 75 ? -4.797 25.859 18.75 1 93.19 75 ALA B N 1
ATOM 1588 C CA . ALA B 1 75 ? -4.059 24.844 18 1 93.19 75 ALA B CA 1
ATOM 1589 C C . ALA B 1 75 ? -3.752 25.328 16.594 1 93.19 75 ALA B C 1
ATOM 1591 O O . ALA B 1 75 ? -4.543 26.047 15.984 1 93.19 75 ALA B O 1
ATOM 1592 N N . ARG B 1 76 ? -2.639 24.906 16.094 1 92.5 76 ARG B N 1
ATOM 1593 C CA . ARG B 1 76 ? -2.217 25.312 14.75 1 92.5 76 ARG B CA 1
ATOM 1594 C C . ARG B 1 76 ? -2.057 24.094 13.844 1 92.5 76 ARG B C 1
ATOM 1596 O O . ARG B 1 76 ? -1.408 23.109 14.211 1 92.5 76 ARG B O 1
ATOM 1603 N N . GLY B 1 77 ? -2.49 24.234 12.617 1 96.06 77 GLY B N 1
ATOM 1604 C CA . GLY B 1 77 ? -2.447 23.172 11.633 1 96.06 77 GLY B CA 1
ATOM 1605 C C . GLY B 1 77 ? -1.039 22.812 11.203 1 96.06 77 GLY B C 1
ATOM 1606 O O . GLY B 1 77 ? -0.743 21.641 10.938 1 96.06 77 GLY B O 1
ATOM 1607 N N . ARG B 1 78 ? -0.184 23.844 11.211 1 95.94 78 ARG B N 1
ATOM 1608 C CA . ARG B 1 78 ? 1.189 23.641 10.758 1 95.94 78 ARG B CA 1
ATOM 1609 C C . ARG B 1 78 ? 1.913 22.641 11.641 1 95.94 78 ARG B C 1
ATOM 1611 O O . ARG B 1 78 ? 2.711 21.828 11.148 1 95.94 78 ARG B O 1
ATOM 1618 N N . GLU B 1 79 ? 1.681 22.656 12.898 1 95.75 79 GLU B N 1
ATOM 1619 C CA . GLU B 1 79 ? 2.344 21.75 13.82 1 95.75 79 GLU B CA 1
ATOM 1620 C C . GLU B 1 79 ? 1.956 20.297 13.547 1 95.75 79 GLU B C 1
ATOM 1622 O O . GLU B 1 79 ? 2.812 19.422 13.539 1 95.75 79 GLU B O 1
ATOM 1627 N N . VAL B 1 80 ? 0.768 20.094 13.383 1 97.38 80 VAL B N 1
ATOM 1628 C CA . VAL B 1 80 ? 0.262 18.734 13.141 1 97.38 80 VAL B CA 1
ATOM 1629 C C . VAL B 1 80 ? 0.736 18.25 11.773 1 97.38 80 VAL B C 1
ATOM 1631 O O . VAL B 1 80 ? 1.137 17.094 11.625 1 97.38 80 VAL B O 1
ATOM 1634 N N . ALA B 1 81 ? 0.683 19.156 10.789 1 98.38 81 ALA B N 1
ATOM 1635 C CA . ALA B 1 81 ? 1.141 18.812 9.445 1 98.38 81 ALA B CA 1
ATOM 1636 C C . ALA B 1 81 ? 2.609 18.391 9.461 1 98.38 81 ALA B C 1
ATOM 1638 O O . ALA B 1 81 ? 2.992 17.422 8.797 1 98.38 81 ALA B O 1
ATOM 1639 N N . ASP B 1 82 ? 3.371 19.109 10.211 1 98 82 ASP B N 1
ATOM 1640 C CA . ASP B 1 82 ? 4.793 18.781 10.312 1 98 82 ASP B CA 1
ATOM 1641 C C . ASP B 1 82 ? 4.996 17.375 10.852 1 98 82 ASP B C 1
ATOM 1643 O O . ASP B 1 82 ? 5.859 16.641 10.367 1 98 82 ASP B O 1
ATOM 1647 N N . ARG B 1 83 ? 4.234 17.031 11.859 1 98.06 83 ARG B N 1
ATOM 1648 C CA . ARG B 1 83 ? 4.344 15.703 12.445 1 98.06 83 ARG B CA 1
ATOM 1649 C C . ARG B 1 83 ? 3.957 14.625 11.43 1 98.06 83 ARG B C 1
ATOM 1651 O O . ARG B 1 83 ? 4.625 13.602 11.32 1 98.06 83 ARG B O 1
ATOM 1658 N N . ILE B 1 84 ? 2.904 14.898 10.711 1 98.5 84 ILE B N 1
ATOM 1659 C CA . ILE B 1 84 ? 2.441 13.938 9.711 1 98.5 84 ILE B CA 1
ATOM 1660 C C . ILE B 1 84 ? 3.49 13.781 8.617 1 98.5 84 ILE B C 1
ATOM 1662 O O . ILE B 1 84 ? 3.787 12.672 8.18 1 98.5 84 ILE B O 1
ATOM 1666 N N . MET B 1 85 ? 4.098 14.867 8.172 1 98.5 85 MET B N 1
ATOM 1667 C CA . MET B 1 85 ? 5.09 14.844 7.098 1 98.5 85 MET B CA 1
ATOM 1668 C C . MET B 1 85 ? 6.336 14.078 7.52 1 98.5 85 MET B C 1
ATOM 1670 O O . MET B 1 85 ? 6.871 13.281 6.742 1 98.5 85 MET B O 1
ATOM 1674 N N . ARG B 1 86 ? 6.75 14.234 8.703 1 98.25 86 ARG B N 1
ATOM 1675 C CA . ARG B 1 86 ? 7.891 13.477 9.203 1 98.25 86 ARG B CA 1
ATOM 1676 C C . ARG B 1 86 ? 7.559 11.992 9.305 1 98.25 86 ARG B C 1
ATOM 1678 O O . ARG B 1 86 ? 8.352 11.141 8.891 1 98.25 86 ARG B O 1
ATOM 1685 N N . LEU B 1 87 ? 6.402 11.695 9.828 1 98.5 87 LEU B N 1
ATOM 1686 C CA . LEU B 1 87 ? 6.004 10.312 10.047 1 98.5 87 LEU B CA 1
ATOM 1687 C C . LEU B 1 87 ? 5.781 9.594 8.719 1 98.5 87 LEU B C 1
ATOM 1689 O O . LEU B 1 87 ? 6.117 8.414 8.578 1 98.5 87 LEU B O 1
ATOM 1693 N N . ARG B 1 88 ? 5.207 10.32 7.734 1 97.94 88 ARG B N 1
ATOM 1694 C CA . ARG B 1 88 ? 4.961 9.609 6.484 1 97.94 88 ARG B CA 1
ATOM 1695 C C . ARG B 1 88 ? 6.273 9.281 5.773 1 97.94 88 ARG B C 1
ATOM 1697 O O . ARG B 1 88 ? 6.348 8.312 5.02 1 97.94 88 ARG B O 1
ATOM 1704 N N . GLU B 1 89 ? 7.297 10.18 5.988 1 97.81 89 GLU B N 1
ATOM 1705 C CA . GLU B 1 89 ? 8.617 9.844 5.461 1 97.81 89 GLU B CA 1
ATOM 1706 C C . GLU B 1 89 ? 9.141 8.547 6.07 1 97.81 89 GLU B C 1
ATOM 1708 O O . GLU B 1 89 ? 9.672 7.691 5.359 1 97.81 89 GLU B O 1
ATOM 1713 N N . HIS B 1 90 ? 9.008 8.383 7.391 1 98 90 HIS B N 1
ATOM 1714 C CA . HIS B 1 90 ? 9.43 7.168 8.078 1 98 90 HIS B CA 1
ATOM 1715 C C . HIS B 1 90 ? 8.625 5.965 7.602 1 98 90 HIS B C 1
ATOM 1717 O O . HIS B 1 90 ? 9.188 4.898 7.34 1 98 90 HIS B O 1
ATOM 1723 N N . ILE B 1 91 ? 7.383 6.094 7.488 1 97.12 91 ILE B N 1
ATOM 1724 C CA . ILE B 1 91 ? 6.496 5.023 7.047 1 97.12 91 ILE B CA 1
ATOM 1725 C C . ILE B 1 91 ? 6.848 4.613 5.621 1 97.12 91 ILE B C 1
ATOM 1727 O O . ILE B 1 91 ? 6.906 3.424 5.305 1 97.12 91 ILE B O 1
ATOM 1731 N N . ALA B 1 92 ? 7.066 5.633 4.746 1 96.75 92 ALA B N 1
ATOM 1732 C CA . ALA B 1 92 ? 7.48 5.344 3.375 1 96.75 92 ALA B CA 1
ATOM 1733 C C . ALA B 1 92 ? 8.742 4.496 3.348 1 96.75 92 ALA B C 1
ATOM 1735 O O . ALA B 1 92 ? 8.859 3.562 2.549 1 96.75 92 ALA B O 1
ATOM 1736 N N . LYS B 1 93 ? 9.719 4.816 4.184 1 97.12 93 LYS B N 1
ATOM 1737 C CA . LYS B 1 93 ? 10.953 4.051 4.258 1 97.12 93 LYS B CA 1
ATOM 1738 C C . LYS B 1 93 ? 10.688 2.607 4.672 1 97.12 93 LYS B C 1
ATOM 1740 O O . LYS B 1 93 ? 11.273 1.678 4.109 1 97.12 93 LYS B O 1
ATOM 1745 N N . GLU B 1 94 ? 9.844 2.424 5.617 1 96.25 94 GLU B N 1
ATOM 1746 C CA . GLU B 1 94 ? 9.492 1.079 6.059 1 96.25 94 GLU B CA 1
ATOM 1747 C C . GLU B 1 94 ? 8.789 0.301 4.949 1 96.25 94 GLU B C 1
ATOM 1749 O O . GLU B 1 94 ? 9.086 -0.875 4.727 1 96.25 94 GLU B O 1
ATOM 1754 N N . MET B 1 95 ? 7.832 0.943 4.305 1 95.56 95 MET B N 1
ATOM 1755 C CA . MET B 1 95 ? 7.129 0.302 3.197 1 95.56 95 MET B CA 1
ATOM 1756 C C . MET B 1 95 ? 8.102 -0.084 2.088 1 95.56 95 MET B C 1
ATOM 1758 O O . MET B 1 95 ? 7.984 -1.16 1.5 1 95.56 95 MET B O 1
ATOM 1762 N N . THR B 1 96 ? 9.047 0.79 1.781 1 96.19 96 THR B N 1
ATOM 1763 C CA . THR B 1 96 ? 10.047 0.531 0.754 1 96.19 96 THR B CA 1
ATOM 1764 C C . THR B 1 96 ? 10.906 -0.677 1.126 1 96.19 96 THR B C 1
ATOM 1766 O O . THR B 1 96 ? 11.234 -1.497 0.267 1 96.19 96 THR B O 1
ATOM 1769 N N . GLU B 1 97 ? 11.281 -0.785 2.4 1 95.75 97 GLU B N 1
ATOM 1770 C CA . GLU B 1 97 ? 12.055 -1.931 2.865 1 95.75 97 GLU B CA 1
ATOM 1771 C C . GLU B 1 97 ? 11.289 -3.234 2.672 1 95.75 97 GLU B C 1
ATOM 1773 O O . GLU B 1 97 ? 11.859 -4.242 2.252 1 95.75 97 GLU B O 1
ATOM 1778 N N . ASP B 1 98 ? 10.055 -3.203 2.959 1 94.38 98 ASP B N 1
ATOM 1779 C CA . ASP B 1 98 ? 9.227 -4.391 2.773 1 94.38 98 ASP B CA 1
ATOM 1780 C C . ASP B 1 98 ? 9.148 -4.781 1.3 1 94.38 98 ASP B C 1
ATOM 1782 O O . ASP B 1 98 ? 9.234 -5.965 0.962 1 94.38 98 ASP B O 1
ATOM 1786 N N . LEU B 1 99 ? 8.961 -3.844 0.455 1 95.81 99 LEU B N 1
ATOM 1787 C CA . LEU B 1 99 ? 8.836 -4.074 -0.98 1 95.81 99 LEU B CA 1
ATOM 1788 C C . LEU B 1 99 ? 10.148 -4.598 -1.562 1 95.81 99 LEU B C 1
ATOM 1790 O O . LEU B 1 99 ? 10.141 -5.387 -2.508 1 95.81 99 LEU B O 1
ATOM 1794 N N . SER B 1 100 ? 11.289 -4.207 -1.017 1 95.88 100 SER B N 1
ATOM 1795 C CA . SER B 1 100 ? 12.602 -4.574 -1.54 1 95.88 100 SER B CA 1
ATOM 1796 C C . SER B 1 100 ? 12.891 -6.051 -1.313 1 95.88 100 SER B C 1
ATOM 1798 O O . SER B 1 100 ? 13.82 -6.605 -1.911 1 95.88 100 SER B O 1
ATOM 1800 N N . ARG B 1 101 ? 12.07 -6.719 -0.52 1 96.19 101 ARG B N 1
ATOM 1801 C CA . ARG B 1 101 ? 12.289 -8.125 -0.198 1 96.19 101 ARG B CA 1
ATOM 1802 C C . ARG B 1 101 ? 11.602 -9.031 -1.218 1 96.19 101 ARG B C 1
ATOM 1804 O O . ARG B 1 101 ? 11.852 -10.234 -1.255 1 96.19 101 ARG B O 1
ATOM 1811 N N . ILE B 1 102 ? 10.836 -8.5 -2.07 1 97.12 102 ILE B N 1
ATOM 1812 C CA . ILE B 1 102 ? 9.961 -9.281 -2.932 1 97.12 102 ILE B CA 1
ATOM 1813 C C . ILE B 1 102 ? 10.797 -10.164 -3.859 1 97.12 102 ILE B C 1
ATOM 1815 O O . ILE B 1 102 ? 10.469 -11.328 -4.09 1 97.12 102 ILE B O 1
ATOM 1819 N N . ALA B 1 103 ? 11.875 -9.641 -4.414 1 97.06 103 ALA B N 1
ATOM 1820 C CA . ALA B 1 103 ? 12.719 -10.445 -5.297 1 97.06 103 ALA B CA 1
ATOM 1821 C C . ALA B 1 103 ? 13.273 -11.664 -4.566 1 97.06 103 ALA B C 1
ATOM 1823 O O . ALA B 1 103 ? 13.25 -12.773 -5.102 1 97.06 103 ALA B O 1
ATOM 1824 N N . ALA B 1 104 ? 13.758 -11.43 -3.357 1 97.31 104 ALA B N 1
ATOM 1825 C CA . ALA B 1 104 ? 14.258 -12.539 -2.551 1 97.31 104 ALA B CA 1
ATOM 1826 C C . ALA B 1 104 ? 13.133 -13.5 -2.174 1 97.31 104 ALA B C 1
ATOM 1828 O O . ALA B 1 104 ? 13.32 -14.719 -2.156 1 97.31 104 ALA B O 1
ATOM 1829 N N . ASP B 1 105 ? 11.992 -12.961 -1.832 1 96.88 105 ASP B N 1
ATOM 1830 C CA . ASP B 1 105 ? 10.836 -13.781 -1.499 1 96.88 105 ASP B CA 1
ATOM 1831 C C . ASP B 1 105 ? 10.422 -14.664 -2.678 1 96.88 105 ASP B C 1
ATOM 1833 O O . ASP B 1 105 ? 10.023 -15.812 -2.492 1 96.88 105 ASP B O 1
ATOM 1837 N N . ASN B 1 106 ? 10.523 -14.094 -3.904 1 97.44 106 ASN B N 1
ATOM 1838 C CA . ASN B 1 106 ? 10.234 -14.883 -5.098 1 97.44 106 ASN B CA 1
ATOM 1839 C C . ASN B 1 106 ? 11.141 -16.109 -5.188 1 97.44 106 ASN B C 1
ATOM 1841 O O . ASN B 1 106 ? 10.68 -17.203 -5.531 1 97.44 106 ASN B O 1
ATOM 1845 N N . THR B 1 107 ? 12.383 -15.914 -4.918 1 98.06 107 THR B N 1
ATOM 1846 C CA . THR B 1 107 ? 13.328 -17.031 -4.93 1 98.06 107 THR B CA 1
ATOM 1847 C C . THR B 1 107 ? 12.953 -18.062 -3.871 1 98.06 107 THR B C 1
ATOM 1849 O O . THR B 1 107 ? 13 -19.266 -4.129 1 98.06 107 THR B O 1
ATOM 1852 N N . ASP B 1 108 ? 12.602 -17.578 -2.703 1 97.5 108 ASP B N 1
ATOM 1853 C CA . ASP B 1 108 ? 12.203 -18.484 -1.621 1 97.5 108 ASP B CA 1
ATOM 1854 C C . ASP B 1 108 ? 10.938 -19.25 -1.987 1 97.5 108 ASP B C 1
ATOM 1856 O O . ASP B 1 108 ? 10.82 -20.438 -1.688 1 97.5 108 ASP B O 1
ATOM 1860 N N . VAL B 1 109 ? 10.016 -18.656 -2.58 1 97.44 109 VAL B N 1
ATOM 1861 C CA . VAL B 1 109 ? 8.789 -19.297 -3.029 1 97.44 109 VAL B CA 1
ATOM 1862 C C . VAL B 1 109 ? 9.133 -20.438 -4 1 97.44 109 VAL B C 1
ATOM 1864 O O . VAL B 1 109 ? 8.609 -21.547 -3.875 1 97.44 109 VAL B O 1
ATOM 1867 N N . LEU B 1 110 ? 9.984 -20.094 -5.004 1 97.19 110 LEU B N 1
ATOM 1868 C CA . LEU B 1 110 ? 10.383 -21.094 -5.977 1 97.19 110 LEU B CA 1
ATOM 1869 C C . LEU B 1 110 ? 11.047 -22.281 -5.289 1 97.19 110 LEU B C 1
ATOM 1871 O O . LEU B 1 110 ? 10.742 -23.438 -5.594 1 97.19 110 LEU B O 1
ATOM 1875 N N . LYS B 1 111 ? 11.938 -22 -4.371 1 97.81 111 LYS B N 1
ATOM 1876 C CA . LYS B 1 111 ? 12.633 -23.062 -3.641 1 97.81 111 LYS B CA 1
ATOM 1877 C C . LYS B 1 111 ? 11.648 -23.922 -2.861 1 97.81 111 LYS B C 1
ATOM 1879 O O . LYS B 1 111 ? 11.727 -25.156 -2.898 1 97.81 111 LYS B O 1
ATOM 1884 N N . ARG B 1 112 ? 10.773 -23.375 -2.203 1 97 112 ARG B N 1
ATOM 1885 C CA . ARG B 1 112 ? 9.781 -24.109 -1.416 1 97 112 ARG B CA 1
ATOM 1886 C C . ARG B 1 112 ? 8.859 -24.922 -2.316 1 97 112 ARG B C 1
ATOM 1888 O O . ARG B 1 112 ? 8.477 -26.047 -1.968 1 97 112 ARG B O 1
ATOM 1895 N N . THR B 1 113 ? 8.555 -24.359 -3.383 1 97 113 THR B N 1
ATOM 1896 C CA . THR B 1 113 ? 7.723 -25.062 -4.352 1 97 113 THR B CA 1
ATOM 1897 C C . THR B 1 113 ? 8.422 -26.328 -4.848 1 97 113 THR B C 1
ATOM 1899 O O . THR B 1 113 ? 7.824 -27.406 -4.891 1 97 113 THR B O 1
ATOM 1902 N N . LEU B 1 114 ? 9.664 -26.156 -5.25 1 95.38 114 LEU B N 1
ATOM 1903 C CA . LEU B 1 114 ? 10.445 -27.281 -5.727 1 95.38 114 LEU B CA 1
ATOM 1904 C C . LEU B 1 114 ? 10.562 -28.359 -4.648 1 95.38 114 LEU B C 1
ATOM 1906 O O . LEU B 1 114 ? 10.445 -29.547 -4.938 1 95.38 114 LEU B O 1
ATOM 1910 N N . ALA B 1 115 ? 10.758 -27.922 -3.443 1 94.88 115 ALA B N 1
ATOM 1911 C CA . ALA B 1 115 ? 10.859 -28.859 -2.33 1 94.88 115 ALA B CA 1
ATOM 1912 C C . ALA B 1 115 ? 9.555 -29.625 -2.135 1 94.88 115 ALA B C 1
ATOM 1914 O O . ALA B 1 115 ? 9.57 -30.828 -1.866 1 94.88 115 ALA B O 1
ATOM 1915 N N . LYS B 1 116 ? 8.492 -29 -2.262 1 91.62 116 LYS B N 1
ATOM 1916 C CA . LYS B 1 116 ? 7.184 -29.609 -2.08 1 91.62 116 LYS B CA 1
ATOM 1917 C C . LYS B 1 116 ? 6.863 -30.562 -3.221 1 91.62 116 LYS B C 1
ATOM 1919 O O . LYS B 1 116 ? 6.301 -31.641 -2.996 1 91.62 116 LYS B O 1
ATOM 1924 N N . THR B 1 117 ? 7.141 -30.156 -4.449 1 89 117 THR B N 1
ATOM 1925 C CA . THR B 1 117 ? 6.828 -30.984 -5.605 1 89 117 THR B CA 1
ATOM 1926 C C . THR B 1 117 ? 7.762 -32.188 -5.672 1 89 117 THR B C 1
ATOM 1928 O O . THR B 1 117 ? 7.359 -33.281 -6.094 1 89 117 THR B O 1
ATOM 1931 N N . PHE B 1 118 ? 9 -32.031 -5.254 1 84.88 118 PHE B N 1
ATOM 1932 C CA . PHE B 1 118 ? 9.945 -33.156 -5.195 1 84.88 118 PHE B CA 1
ATOM 1933 C C . PHE B 1 118 ? 9.523 -34.156 -4.141 1 84.88 118 PHE B C 1
ATOM 1935 O O . PHE B 1 118 ? 9.617 -35.375 -4.363 1 84.88 118 PHE B O 1
ATOM 1942 N N . THR B 1 119 ? 9.094 -33.656 -3.027 1 80.25 119 THR B N 1
ATOM 1943 C CA . THR B 1 119 ? 8.672 -34.562 -1.95 1 80.25 119 THR B CA 1
ATOM 1944 C C . THR B 1 119 ? 7.398 -35.312 -2.334 1 80.25 119 THR B C 1
ATOM 1946 O O . THR B 1 119 ? 7.262 -36.5 -2.051 1 80.25 119 THR B 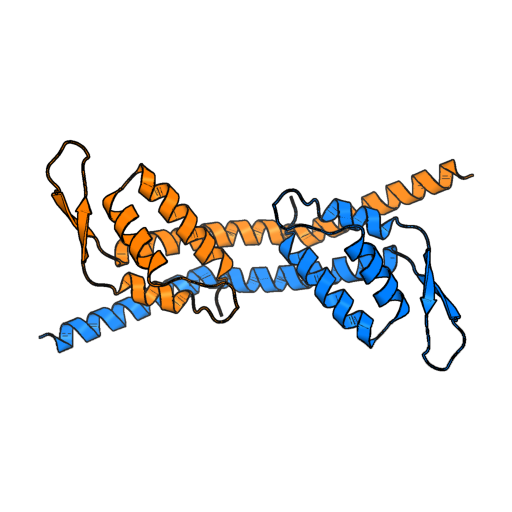O 1
ATOM 1949 N N . GLU B 1 120 ? 6.492 -34.75 -2.986 1 75 120 GLU B N 1
ATOM 1950 C CA . GLU B 1 120 ? 5.25 -35.375 -3.408 1 75 120 GLU B CA 1
ATOM 1951 C C . GLU B 1 120 ? 5.5 -36.406 -4.5 1 75 120 GLU B C 1
ATOM 1953 O O . GLU B 1 120 ? 4.875 -37.469 -4.516 1 75 120 GLU B O 1
ATOM 1958 N N . THR B 1 121 ? 6.359 -36.188 -5.473 1 70.44 121 THR B N 1
ATOM 1959 C CA . THR B 1 121 ? 6.715 -37.156 -6.504 1 70.44 121 THR B CA 1
ATOM 1960 C C . THR B 1 121 ? 7.398 -38.375 -5.887 1 70.44 121 THR B C 1
ATOM 1962 O O . THR B 1 121 ? 7.133 -39.5 -6.289 1 70.44 121 THR B O 1
ATOM 1965 N N . LYS B 1 122 ? 8.227 -38.344 -4.895 1 69.44 122 LYS B N 1
ATOM 1966 C CA . LYS B 1 122 ? 8.906 -39.438 -4.238 1 69.44 122 LYS B CA 1
ATOM 1967 C C . LYS B 1 122 ? 7.918 -40.312 -3.479 1 69.44 122 LYS B C 1
ATOM 1969 O O . LYS B 1 122 ? 8.055 -41.562 -3.463 1 69.44 122 LYS B O 1
ATOM 1974 N N . LEU B 1 123 ? 6.969 -39.75 -3.031 1 67.38 123 LEU B N 1
ATOM 1975 C CA . LEU B 1 123 ? 5.996 -40.5 -2.232 1 67.38 123 LEU B CA 1
ATOM 1976 C C . LEU B 1 123 ? 5.027 -41.25 -3.127 1 67.38 123 LEU B C 1
ATOM 1978 O O . LEU B 1 123 ? 4.438 -42.25 -2.703 1 67.38 123 LEU B O 1
ATOM 1982 N N . SER B 1 124 ? 4.836 -40.594 -4.227 1 68.75 124 SER B N 1
ATOM 1983 C CA . SER B 1 124 ? 3.916 -41.25 -5.152 1 68.75 124 SER B CA 1
ATOM 1984 C C . SER B 1 124 ? 4.598 -42.406 -5.898 1 68.75 124 SER B C 1
ATOM 1986 O O . SER B 1 124 ? 3.928 -43.25 -6.504 1 68.75 124 SER B O 1
ATOM 1988 N N . GLU B 1 125 ? 5.883 -42.531 -6.047 1 55.56 125 GLU B N 1
ATOM 1989 C CA . GLU B 1 125 ? 6.609 -43.656 -6.609 1 55.56 125 GLU B CA 1
ATOM 1990 C C . GLU B 1 125 ? 6.766 -44.781 -5.586 1 55.56 125 GLU B C 1
ATOM 1992 O O . GLU B 1 125 ? 6.656 -45.969 -5.922 1 55.56 125 GLU B O 1
#

Sequence (250 aa):
MSAPKATIKAIKTTLNYLSETNGELHFFLHNYWAENPLVMDGNADADEWLVRLAATPWTKVQSLARHLQPLSSMARGREVADRIMRLREHIAKEMTEDLSRIAADNTDVLKRTLAKTFTETKLSEMSAPKATIKAIKTTLNYLSETNGELHFFLHNYWAENPLVMDGNADADEWLVRLAATPWTKVQSLARHLQPLSSMARGREVADRIMRLREHIAKEMTEDLSRIAADNTDVLKRTLAKTFTETKLSE

InterPro domains:
  IPR038052 Chaperonin-like RbcX superfamily [G3DSA:1.10.1200.210] (6-124)
  IPR038052 Chaperonin-like RbcX superfamily [SSF158615] (7-117)

Solvent-accessible surface area (backbone atoms only — not comparable to full-atom values): 13462 Å² total; per-residue (Å²): 132,73,50,46,65,36,47,53,52,17,48,53,51,47,44,57,53,22,62,75,75,33,57,61,58,22,50,52,50,51,52,50,42,71,77,55,69,83,54,82,83,70,78,47,53,55,58,59,54,42,25,53,40,33,50,37,65,75,38,84,37,76,39,73,46,90,92,46,75,70,43,79,44,77,41,51,29,40,63,55,36,51,53,30,51,56,41,19,42,54,45,27,52,52,51,36,56,43,35,67,42,43,62,60,49,46,53,51,31,51,51,52,24,52,53,51,49,52,53,54,54,61,70,71,104,134,73,51,46,64,36,48,52,51,18,46,53,50,48,43,58,52,22,61,76,76,34,57,60,58,22,52,51,49,52,53,50,42,72,76,55,69,82,55,86,82,72,77,49,53,56,58,58,54,41,25,53,39,33,50,38,66,76,39,84,36,75,38,71,45,90,91,45,75,70,43,79,42,78,41,53,29,41,61,55,36,52,52,31,51,54,42,18,42,54,46,26,51,52,53,36,57,44,36,66,42,42,63,60,48,48,53,50,30,52,52,51,22,52,53,51,49,53,53,52,54,63,70,72,106

Foldseek 3Di:
DDPVVLLVVLLVVLLVVCVPVPVQVNVVSVVLCVVPPADPPPPGDSVVSLVCLLPDDWDWGWDDPPVDPTDIDIDGSNVSSVSSVVSSVVSVVVVVVVVVCVVVVVVVVVVVVVVVVVVVVVVVD/DDPVVLLVVLLVVLLVVCVPVPVQQNVVSVVLCVVPPADPPPPGPSVVSLVCLLPDAWDWGWDDPPVDPTDIDTDGSNVSSVSSVVRSVVSVVVVVVVVVCVVVVVVVVVVVVVVVVVVVVVVVD

Nearest PDB structures (foldseek):
  2dqr-assembly1_B  TM=3.470E-01  e=1.040E+00  Bacillus subtilis
  3zqq-assembly1_C  TM=3.831E-01  e=1.257E+00  Bacillus phage SF6
  2dpd-assembly1_B  TM=2.501E-01  e=7.590E-01  Bacillus subtilis
  8aaf-assembly1_a  TM=2.940E-01  e=1.426E+00  Saccharomyces cerevisiae
  1j0r-assembly2_B  TM=2.777E-01  e=1.519E+00  Bacillus subtilis

Radius of gyration: 25.06 Å; Cα contacts (8 Å, |Δi|>4): 287; chains: 2; bounding box: 34×88×67 Å

Secondary structure (DSSP, 8-state):
---HHHHHHHHHHHHHHHHHH-HHHHHHHHHHHHHS---SSS---HHHHHHHHHHPPPEEEEE--TTSPPEEEEE-HHHHHHHHHHHHHHHHHHHHHHHTTHHHHHHHHHHHHHHHHHHHHHHH-/---HHHHHHHHHHHHHHHHHH-HHHHHHHHHHHHHSPPPSSS---HHHHHHHHHHPPPEEEEE--TTSPPEEEEE-HHHHHHHHHHHHHHHHHHHHHHHTTHHHHHHHHHHHHHHHHHHHHHHH-

Organism: NCBI:txid3068